Protein AF-A0A962SZ19-F1 (afdb_monomer)

Nearest PDB structures (foldseek):
  8rql-assembly1_R  TM=1.677E-01  e=4.590E+00  Homo sapiens

Foldseek 3Di:
DDDDDDDPDPPPVVLLVVLVVVVLVVLLVVLLVLVVVQVVLCVLLVALQADLSLQSLLQCCLQVNPVCLVSQLVSLVVNVCVVDVPDPLNVLSSQLSVQLSVLSRVLSVVLVPDPPDDDRAADDLQALVSLVSSLVSLLRSLLRSLVRNLVSCVVSVNDDPPDDSVVSSLRSSLNSSLSNLQNNLVCRVPVRVVSCCSNPVPPCVVVVVLPPLPADPPVVVVVLVVVLVVVVCCQLVVVVCVVPVDDDLLSLVVCQVSLLVQLLRVAQVRLNVVLVVSSVSLSVSSSVVSVNVCSSVNSVNSSCSSSSNSSSSNVSSNVSSVVSVVVVVVVVVVCVQQDADPVRHGDPPD

Solvent-accessible surface area (backbone atoms only — not comparable to full-atom values): 18944 Å² total; per-residue (Å²): 140,87,89,89,85,91,86,82,80,75,72,69,62,59,62,39,50,54,43,48,49,50,52,52,50,50,50,36,52,51,44,36,52,48,46,54,52,42,51,56,48,26,68,72,35,75,45,68,62,62,32,52,54,47,1,55,46,40,32,47,30,53,74,64,29,80,82,40,50,67,54,56,51,50,30,51,51,59,54,41,46,81,77,48,68,88,53,99,56,45,70,40,54,48,48,37,60,44,34,39,52,52,20,40,44,52,27,30,48,58,67,68,68,48,91,84,69,82,65,98,82,70,90,67,64,53,38,41,68,55,44,52,48,49,53,54,32,44,54,52,13,27,44,49,11,16,67,55,20,47,60,30,34,47,73,56,67,73,54,72,92,83,63,54,73,68,56,51,26,49,42,49,19,45,8,33,35,41,8,28,64,38,37,17,58,42,39,53,69,60,45,46,60,50,51,45,34,69,51,67,65,54,70,72,65,68,68,62,72,50,73,74,59,78,70,62,57,71,65,57,48,51,49,52,50,48,50,48,54,50,51,48,49,49,66,68,67,43,62,61,56,75,76,59,87,51,83,61,55,68,60,63,57,69,51,46,65,59,44,49,53,40,4,66,74,46,15,42,77,44,22,41,61,50,45,41,51,49,52,52,50,52,53,51,52,42,46,80,65,67,46,52,93,49,42,68,53,38,36,50,42,49,38,51,52,37,54,50,37,52,42,45,3,6,46,30,29,37,52,49,48,51,52,43,50,54,48,53,50,51,51,53,51,46,54,67,68,60,41,54,45,102,85,75,44,77,52,80,86,123

Radius of gyration: 24.57 Å; Cα contacts (8 Å, |Δi|>4): 353; chains: 1; bounding box: 63×88×76 Å

pLDDT: mean 74.52, std 13.64, range [37.06, 92.06]

Secondary structure (DSSP, 8-state):
-------SSSHHHHHHHHHHHHHHHHHHHHHHHHHHHHHHHHHHHSS----HHHHHHHHHHHHH-GGGTHHHHHHHHHHHHTT--S-TTHHHHHHHHHHHHHHHHHHHHHHHTSTT--STT---TT-HHHHHHHHHHHHHHHHHHHHHHHHHHHHHT-S-TTS-HHHHHHHHHHHHHHHHHHHHHHIIIIIHHHHHHHHH---GGGGGGS-----S-HHHHHHHHHHHHHHHHHHHHS-HHHHSSS--GGGGGGHHHHHHHHHHHHHHHHHHHHHHHHHHHHHHHHHHHT-GGGHHHHHHHHHHHHHHHHHHHHHHHHHHHHHHHHHHHHHHHHHHHTPBPTTS-B----

Mean predicted aligned error: 11.71 Å

Structure (mmCIF, N/CA/C/O backbone):
data_AF-A0A962SZ19-F1
#
_entry.id   AF-A0A962SZ19-F1
#
loop_
_atom_site.group_PDB
_atom_site.id
_atom_site.type_symbol
_atom_site.label_atom_id
_atom_site.label_alt_id
_atom_site.label_comp_id
_atom_site.label_asym_id
_atom_site.label_entity_id
_atom_site.label_seq_id
_atom_site.pdbx_PDB_ins_code
_atom_site.Cartn_x
_atom_site.Cartn_y
_atom_site.Cartn_z
_atom_site.occupancy
_atom_site.B_iso_or_equiv
_atom_site.auth_seq_id
_atom_site.auth_comp_id
_atom_site.auth_asym_id
_atom_site.auth_atom_id
_atom_site.pdbx_PDB_model_num
ATOM 1 N N . MET A 1 1 ? -25.410 -58.585 10.074 1.00 45.94 1 MET A N 1
ATOM 2 C CA . MET A 1 1 ? -24.347 -57.979 10.900 1.00 45.94 1 MET A CA 1
ATOM 3 C C . MET A 1 1 ? -23.230 -57.597 9.944 1.00 45.94 1 MET A C 1
ATOM 5 O O . MET A 1 1 ? -22.574 -58.485 9.422 1.00 45.94 1 MET A O 1
ATOM 9 N N . GLY A 1 2 ? -23.131 -56.310 9.609 1.00 48.25 2 GLY A N 1
ATOM 10 C CA . GLY A 1 2 ? -22.188 -55.783 8.619 1.00 48.25 2 GLY A CA 1
ATOM 11 C C . GLY A 1 2 ? -22.875 -54.959 7.528 1.00 48.25 2 GLY A C 1
ATOM 12 O O . GLY A 1 2 ? -23.816 -55.447 6.911 1.00 48.25 2 GLY A O 1
ATOM 13 N N . ALA A 1 3 ? -22.330 -53.759 7.305 1.00 44.91 3 ALA A N 1
ATOM 14 C CA . ALA A 1 3 ? -22.612 -52.790 6.239 1.00 44.91 3 ALA A CA 1
ATOM 15 C C . ALA A 1 3 ? -23.682 -51.712 6.503 1.00 44.91 3 ALA A C 1
ATOM 17 O O . ALA A 1 3 ? -24.680 -51.678 5.805 1.00 44.91 3 ALA A O 1
ATOM 18 N N . GLU A 1 4 ? -23.408 -50.767 7.413 1.00 46.72 4 GLU A N 1
ATOM 19 C CA . GLU A 1 4 ? -23.896 -49.374 7.315 1.00 46.72 4 GLU A CA 1
ATOM 20 C C . GLU A 1 4 ? -22.942 -48.418 8.055 1.00 46.72 4 GLU A C 1
ATOM 22 O O . GLU A 1 4 ? -23.244 -47.906 9.124 1.00 46.72 4 GLU A O 1
ATOM 27 N N . GLU A 1 5 ? -21.751 -48.174 7.508 1.00 50.47 5 GLU A N 1
ATOM 28 C CA . GLU A 1 5 ? -20.934 -47.035 7.942 1.00 50.47 5 GLU A CA 1
ATOM 29 C C . GLU A 1 5 ? -19.997 -46.656 6.792 1.00 50.47 5 GLU A C 1
ATOM 31 O O . GLU A 1 5 ? -19.047 -47.384 6.528 1.00 50.47 5 GLU A O 1
ATOM 36 N N . ASN A 1 6 ? -20.351 -45.615 6.023 1.00 49.44 6 ASN A N 1
ATOM 37 C CA . ASN A 1 6 ? -19.473 -44.769 5.181 1.00 49.44 6 ASN A CA 1
ATOM 38 C C . ASN A 1 6 ? -20.257 -44.092 4.041 1.00 49.44 6 ASN A C 1
ATOM 40 O O . ASN A 1 6 ? -20.044 -44.372 2.864 1.00 49.44 6 ASN A O 1
ATOM 44 N N . ALA A 1 7 ? -21.162 -43.164 4.360 1.00 45.34 7 ALA A N 1
ATOM 45 C CA . ALA A 1 7 ? -21.743 -42.274 3.348 1.00 45.34 7 ALA A CA 1
ATOM 46 C C . ALA A 1 7 ? -22.265 -40.971 3.980 1.00 45.34 7 ALA A C 1
ATOM 48 O O . ALA A 1 7 ? -23.458 -40.693 3.939 1.00 45.34 7 ALA A O 1
ATOM 49 N N . GLY A 1 8 ? -21.393 -40.172 4.612 1.00 41.28 8 GLY A N 1
ATOM 50 C CA . GLY A 1 8 ? -21.845 -38.965 5.330 1.00 41.28 8 GLY A CA 1
ATOM 51 C C . GLY A 1 8 ? -20.989 -37.698 5.226 1.00 41.28 8 GLY A C 1
ATOM 52 O O . GLY A 1 8 ? -21.533 -36.603 5.335 1.00 41.28 8 GLY A O 1
ATOM 53 N N . GLU A 1 9 ? -19.677 -37.776 4.982 1.00 44.91 9 GLU A N 1
ATOM 54 C CA . GLU A 1 9 ? -18.800 -36.606 5.211 1.00 44.91 9 GLU A CA 1
ATOM 55 C C . GLU A 1 9 ? -18.457 -35.742 3.974 1.00 44.91 9 GLU A C 1
ATOM 57 O O . GLU A 1 9 ? -17.801 -34.703 4.092 1.00 44.91 9 GLU A O 1
ATOM 62 N N . ALA A 1 10 ? -18.922 -36.081 2.768 1.00 50.78 10 ALA A N 1
ATOM 63 C CA . ALA A 1 10 ? -18.355 -35.506 1.538 1.00 50.78 10 ALA A CA 1
ATOM 64 C C . ALA A 1 10 ? -18.852 -34.122 1.013 1.00 50.78 10 ALA A C 1
ATOM 66 O O . ALA A 1 10 ? -18.161 -33.570 0.151 1.00 50.78 10 ALA A O 1
ATOM 67 N N . PRO A 1 11 ? -19.952 -33.460 1.446 1.00 50.25 11 PRO A N 1
ATOM 68 C CA . PRO A 1 11 ? -20.385 -32.226 0.762 1.00 50.25 11 PRO A CA 1
ATOM 69 C C . PRO A 1 11 ? -19.826 -30.908 1.336 1.00 50.25 11 PRO A C 1
ATOM 71 O O . PRO A 1 11 ? -19.885 -29.873 0.663 1.00 50.25 11 PRO A O 1
ATOM 74 N N . ARG A 1 12 ? -19.263 -30.888 2.555 1.00 53.56 12 ARG A N 1
ATOM 75 C CA . ARG A 1 12 ? -18.859 -29.622 3.210 1.00 53.56 12 ARG A CA 1
ATOM 76 C C . ARG A 1 12 ? -17.515 -29.075 2.709 1.00 53.56 12 ARG A C 1
ATOM 78 O O . ARG A 1 12 ? -17.381 -27.862 2.560 1.00 53.56 12 ARG A O 1
ATOM 85 N N . ASN A 1 13 ? -16.561 -29.950 2.382 1.00 58.81 13 ASN A N 1
ATOM 86 C CA . ASN A 1 13 ? -15.205 -29.564 1.965 1.00 58.81 13 ASN A CA 1
ATOM 87 C C . ASN A 1 13 ? -15.145 -29.035 0.511 1.00 58.81 13 ASN A C 1
ATOM 89 O O . ASN A 1 13 ? -14.437 -28.073 0.202 1.00 58.81 13 ASN A O 1
ATOM 93 N N . ARG A 1 14 ? -15.967 -29.592 -0.391 1.00 61.53 14 ARG A N 1
ATOM 94 C CA . ARG A 1 14 ? -15.977 -29.213 -1.819 1.00 61.53 14 ARG A CA 1
ATOM 95 C C . ARG A 1 14 ? -16.419 -27.761 -2.042 1.00 61.53 14 ARG A C 1
ATOM 97 O O . ARG A 1 14 ? -15.871 -27.074 -2.898 1.00 61.53 14 ARG A O 1
ATOM 104 N N . ARG A 1 15 ? -17.366 -27.262 -1.236 1.00 65.31 15 ARG A N 1
ATOM 105 C CA . ARG A 1 15 ? -17.907 -25.892 -1.348 1.00 65.31 15 ARG A CA 1
ATOM 106 C C . ARG A 1 15 ? -16.972 -24.818 -0.781 1.00 65.31 15 ARG A C 1
ATOM 108 O O . ARG A 1 15 ? -17.048 -23.672 -1.215 1.00 65.31 15 ARG A O 1
ATOM 115 N N . SER A 1 16 ? -16.101 -25.155 0.173 1.00 71.88 16 SER A N 1
ATOM 116 C CA . SER A 1 16 ? -15.036 -24.249 0.627 1.00 71.88 16 SER A CA 1
ATOM 117 C C . SER A 1 16 ? -13.886 -24.188 -0.371 1.00 71.88 16 SER A C 1
ATOM 119 O O . SER A 1 16 ? -13.354 -23.106 -0.604 1.00 71.88 16 SER A O 1
ATOM 121 N N . TRP A 1 17 ? -13.540 -25.309 -1.010 1.00 78.25 17 TRP A N 1
ATOM 122 C CA . TRP A 1 17 ? -12.473 -25.338 -2.011 1.00 78.25 17 TRP A CA 1
ATOM 123 C C . TRP A 1 17 ? -12.818 -24.515 -3.259 1.00 78.25 17 TRP A C 1
ATOM 125 O O . TRP A 1 17 ? -11.998 -23.710 -3.690 1.00 78.25 17 TRP A O 1
ATOM 135 N N . THR A 1 18 ? -14.051 -24.608 -3.774 1.00 83.25 18 THR A N 1
ATOM 136 C CA . THR A 1 18 ? -14.486 -23.790 -4.924 1.00 83.25 18 THR A CA 1
ATOM 137 C C . THR A 1 18 ? -14.467 -22.292 -4.626 1.00 83.25 18 THR A C 1
ATOM 139 O O . THR A 1 18 ? -14.081 -21.501 -5.480 1.00 83.25 18 THR A O 1
ATOM 142 N N . ARG A 1 19 ? -14.824 -21.881 -3.403 1.00 82.00 19 ARG A N 1
ATOM 143 C CA . ARG A 1 19 ? -14.761 -20.473 -2.974 1.00 82.00 19 ARG A CA 1
ATOM 144 C C . ARG A 1 19 ? -13.328 -19.969 -2.856 1.00 82.00 19 ARG A C 1
ATOM 146 O O . ARG A 1 19 ? -13.048 -18.854 -3.281 1.00 82.00 19 ARG A O 1
ATOM 153 N N . THR A 1 20 ? -12.433 -20.786 -2.308 1.00 81.81 20 THR A N 1
ATOM 154 C CA . THR A 1 20 ? -11.002 -20.465 -2.238 1.00 81.81 20 THR A CA 1
ATOM 155 C C . THR A 1 20 ? -10.393 -20.377 -3.635 1.00 81.81 20 THR A C 1
ATOM 157 O O . THR A 1 20 ? -9.658 -19.435 -3.910 1.00 81.81 20 THR A O 1
ATOM 160 N N . ALA A 1 21 ? -10.745 -21.297 -4.539 1.00 84.25 21 ALA A N 1
ATOM 161 C CA . ALA A 1 21 ? -10.319 -21.253 -5.934 1.00 84.25 21 ALA A CA 1
ATOM 162 C C . ALA A 1 21 ? -10.846 -19.996 -6.647 1.00 84.25 21 ALA A C 1
ATOM 164 O O . ALA A 1 21 ? -10.082 -19.310 -7.313 1.00 84.25 21 ALA A O 1
ATOM 165 N N . MET A 1 22 ? -12.115 -19.631 -6.444 1.00 86.75 22 MET A N 1
ATOM 166 C CA . MET A 1 22 ? -12.691 -18.403 -7.001 1.00 86.75 22 MET A CA 1
ATOM 167 C C . MET A 1 22 ? -11.979 -17.145 -6.483 1.00 86.75 22 MET A C 1
ATOM 169 O O . MET A 1 22 ? -11.702 -16.240 -7.263 1.00 86.75 22 MET A O 1
ATOM 173 N N . LEU A 1 23 ? -11.637 -17.097 -5.190 1.00 84.69 23 LEU A N 1
ATOM 174 C CA . LEU A 1 23 ? -10.868 -15.994 -4.607 1.00 84.69 23 LEU A CA 1
ATOM 175 C C . LEU A 1 23 ? -9.444 -15.929 -5.184 1.00 84.69 23 LEU A C 1
ATOM 177 O O . LEU A 1 23 ? -8.954 -14.844 -5.478 1.00 84.69 23 LEU A O 1
ATOM 181 N N . ALA A 1 24 ? -8.798 -17.083 -5.369 1.00 85.31 24 ALA A N 1
ATOM 182 C CA . ALA A 1 24 ? -7.476 -17.181 -5.980 1.00 85.31 24 ALA A CA 1
ATOM 183 C C . ALA A 1 24 ? -7.487 -16.689 -7.434 1.00 85.31 24 ALA A C 1
ATOM 185 O O . ALA A 1 24 ? -6.640 -15.888 -7.817 1.00 85.31 24 ALA A O 1
ATOM 186 N N . VAL A 1 25 ? -8.481 -17.109 -8.221 1.00 87.25 25 VAL A N 1
ATOM 187 C CA . VAL A 1 25 ? -8.670 -16.644 -9.602 1.00 87.25 25 VAL A CA 1
ATOM 188 C C . VAL A 1 25 ? -8.945 -15.143 -9.627 1.00 87.25 25 VAL A C 1
ATOM 190 O O . VAL A 1 25 ? -8.296 -14.427 -10.381 1.00 87.25 25 VAL A O 1
ATOM 193 N N . ALA A 1 26 ? -9.840 -14.640 -8.772 1.00 87.50 26 ALA A N 1
ATOM 194 C CA . ALA A 1 26 ? -10.121 -13.209 -8.680 1.00 87.50 26 ALA A CA 1
ATOM 195 C C . ALA A 1 26 ? -8.865 -12.400 -8.320 1.00 87.50 26 ALA A C 1
ATOM 197 O O . ALA A 1 26 ? -8.620 -11.363 -8.928 1.00 87.50 26 ALA A O 1
ATOM 198 N N . TYR A 1 27 ? -8.043 -12.890 -7.386 1.00 88.62 27 TYR A N 1
ATOM 199 C CA . TYR A 1 27 ? -6.761 -12.273 -7.045 1.00 88.62 27 TYR A CA 1
ATOM 200 C C . TYR A 1 27 ? -5.832 -12.192 -8.259 1.00 88.62 27 TYR A C 1
ATOM 202 O O . TYR A 1 27 ? -5.328 -11.113 -8.551 1.00 88.62 27 TYR A O 1
ATOM 210 N N . VAL A 1 28 ? -5.637 -13.300 -8.984 1.00 87.50 28 VAL A N 1
ATOM 211 C CA . VAL A 1 28 ? -4.763 -13.335 -10.169 1.00 87.50 28 VAL A CA 1
ATOM 212 C C . VAL A 1 28 ? -5.280 -12.390 -11.254 1.00 87.50 28 VAL A C 1
ATOM 214 O O . VAL A 1 28 ? -4.503 -11.607 -11.789 1.00 87.50 28 VAL A O 1
ATOM 217 N N . VAL A 1 29 ? -6.586 -12.399 -11.535 1.00 87.88 29 VAL A N 1
ATOM 218 C CA . VAL A 1 29 ? -7.202 -11.512 -12.536 1.00 87.88 29 VAL A CA 1
ATOM 219 C C . VAL A 1 29 ? -7.019 -10.042 -12.160 1.00 87.88 29 VAL A C 1
ATOM 221 O O . VAL A 1 29 ? -6.599 -9.251 -13.001 1.00 87.88 29 VAL A O 1
ATOM 224 N N . ILE A 1 30 ? -7.283 -9.671 -10.902 1.00 88.94 30 ILE A N 1
ATOM 225 C CA . ILE A 1 30 ? -7.096 -8.295 -10.419 1.00 88.94 30 ILE A CA 1
ATOM 226 C C . ILE A 1 30 ? -5.622 -7.895 -10.492 1.00 88.94 30 ILE A C 1
ATOM 228 O O . ILE A 1 30 ? -5.316 -6.792 -10.931 1.00 88.94 30 ILE A O 1
ATOM 232 N N . TRP A 1 31 ? -4.712 -8.782 -10.086 1.00 90.50 31 TRP A N 1
ATOM 233 C CA . TRP A 1 31 ? -3.275 -8.518 -10.109 1.00 90.50 31 TRP A CA 1
ATOM 234 C C . TRP A 1 31 ? -2.770 -8.282 -11.538 1.00 90.50 31 TRP A C 1
ATOM 236 O O . TRP A 1 31 ? -2.077 -7.301 -11.786 1.00 90.50 31 TRP A O 1
ATOM 246 N N . VAL A 1 32 ? -3.170 -9.131 -12.491 1.00 86.62 32 VAL A N 1
ATOM 247 C CA . VAL A 1 32 ? -2.790 -9.006 -13.908 1.00 86.62 32 VAL A CA 1
ATOM 248 C C . VAL A 1 32 ? -3.409 -7.756 -14.541 1.00 86.62 32 VAL A C 1
ATOM 250 O O . VAL A 1 32 ? -2.720 -7.022 -15.246 1.00 86.62 32 VAL A O 1
ATOM 253 N N . ALA A 1 33 ? -4.680 -7.459 -14.255 1.00 86.56 33 ALA A N 1
ATOM 254 C CA . ALA A 1 33 ? -5.327 -6.239 -14.739 1.00 86.56 33 ALA A CA 1
ATOM 255 C C . ALA A 1 33 ? -4.625 -4.976 -14.217 1.00 86.56 33 ALA A C 1
ATOM 257 O O . ALA A 1 33 ? -4.395 -4.032 -14.972 1.00 86.56 33 ALA A O 1
ATOM 258 N N . LEU A 1 34 ? -4.245 -4.979 -12.937 1.00 86.38 34 LEU A N 1
ATOM 259 C CA . LEU A 1 34 ? -3.514 -3.887 -12.307 1.00 86.38 34 LEU A CA 1
ATOM 260 C C . LEU A 1 34 ? -2.110 -3.734 -12.900 1.00 86.38 34 LEU A C 1
ATOM 262 O O . LEU A 1 34 ? -1.684 -2.611 -13.148 1.00 86.38 34 LEU A O 1
ATOM 266 N N . TRP A 1 35 ? -1.427 -4.845 -13.186 1.00 86.44 35 TRP A N 1
ATOM 267 C CA . TRP A 1 35 ? -0.135 -4.830 -13.867 1.00 86.44 35 TRP A CA 1
ATOM 268 C C . TRP A 1 35 ? -0.238 -4.171 -15.241 1.00 86.44 35 TRP A C 1
ATOM 270 O O . TRP A 1 35 ? 0.512 -3.245 -15.522 1.00 86.44 35 TRP A O 1
ATOM 280 N N . HIS A 1 36 ? -1.201 -4.581 -16.072 1.00 83.94 36 HIS A N 1
ATOM 281 C CA . HIS A 1 36 ? -1.399 -3.969 -17.388 1.00 83.94 36 HIS A CA 1
ATOM 282 C C . HIS A 1 36 ? -1.800 -2.496 -17.304 1.00 83.94 36 HIS A C 1
ATOM 284 O O . HIS A 1 36 ? -1.350 -1.701 -18.124 1.00 83.94 36 HIS A O 1
ATOM 290 N N . ALA A 1 37 ? -2.621 -2.113 -16.323 1.00 83.62 37 ALA A N 1
ATOM 291 C CA . ALA A 1 37 ? -2.953 -0.710 -16.106 1.00 83.62 37 ALA A CA 1
ATOM 292 C C . ALA A 1 37 ? -1.691 0.104 -15.784 1.00 83.62 37 ALA A C 1
ATOM 294 O O . ALA A 1 37 ? -1.452 1.126 -16.414 1.00 83.62 37 ALA A O 1
ATOM 295 N N . VAL A 1 38 ? -0.853 -0.375 -14.864 1.00 83.44 38 VAL A N 1
ATOM 296 C CA . VAL A 1 38 ? 0.393 0.298 -14.465 1.00 83.44 38 VAL A CA 1
ATOM 297 C C . VAL A 1 38 ? 1.415 0.321 -15.594 1.00 83.44 38 VAL A C 1
ATOM 299 O O . VAL A 1 38 ? 2.049 1.342 -15.805 1.00 83.44 38 VAL A O 1
ATOM 302 N N . ASP A 1 39 ? 1.551 -0.760 -16.354 1.00 81.25 39 ASP A N 1
ATOM 303 C CA . ASP A 1 39 ? 2.447 -0.824 -17.510 1.00 81.25 39 ASP A CA 1
ATOM 304 C C . ASP A 1 39 ? 2.053 0.203 -18.584 1.00 81.25 39 ASP A C 1
ATOM 306 O O . ASP A 1 39 ? 2.885 0.985 -19.038 1.00 81.25 39 ASP A O 1
ATOM 310 N N . ARG A 1 40 ? 0.756 0.306 -18.903 1.00 80.75 40 ARG A N 1
ATOM 311 C CA . ARG A 1 40 ? 0.231 1.361 -19.787 1.00 80.75 40 ARG A CA 1
ATOM 312 C C . ARG A 1 40 ? 0.515 2.760 -19.246 1.00 80.75 40 ARG A C 1
ATOM 314 O O . ARG A 1 40 ? 0.918 3.637 -20.003 1.00 80.75 40 ARG A O 1
ATOM 321 N N . LEU A 1 41 ? 0.309 2.963 -17.947 1.00 77.44 41 LEU A N 1
ATOM 322 C CA . LEU A 1 41 ? 0.572 4.233 -17.273 1.00 77.44 41 LEU A CA 1
ATOM 323 C C . LEU A 1 41 ? 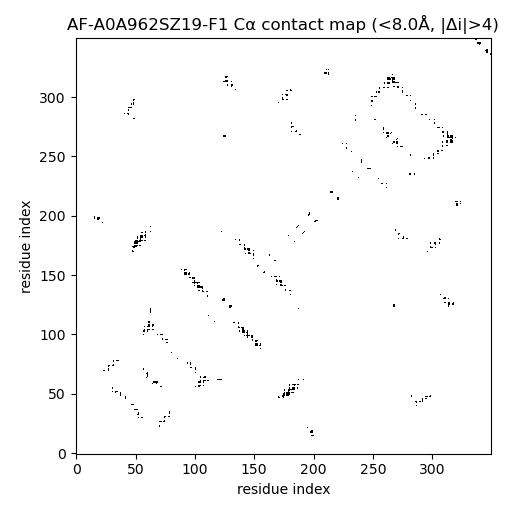2.066 4.591 -17.307 1.00 77.44 41 LEU A C 1
ATOM 325 O O . LEU A 1 41 ? 2.408 5.728 -17.610 1.00 77.44 41 LEU A O 1
ATOM 329 N N . ASN A 1 42 ? 2.952 3.624 -17.079 1.00 76.88 42 ASN A N 1
ATOM 330 C CA . ASN A 1 42 ? 4.401 3.805 -17.119 1.00 76.88 42 ASN A CA 1
ATOM 331 C C . ASN A 1 42 ? 4.905 4.077 -18.542 1.00 76.88 42 ASN A C 1
ATOM 333 O O . ASN A 1 42 ? 5.804 4.893 -18.715 1.00 76.88 42 ASN A O 1
ATOM 337 N N . GLN A 1 43 ? 4.316 3.448 -19.563 1.00 75.31 43 GLN A N 1
ATOM 338 C CA . GLN A 1 43 ? 4.635 3.733 -20.969 1.00 75.31 43 GLN A CA 1
ATOM 339 C C . GLN A 1 43 ? 4.265 5.169 -21.364 1.00 75.31 43 GLN A C 1
ATOM 341 O O . GLN A 1 43 ? 4.993 5.795 -22.128 1.00 75.31 43 GLN A O 1
ATOM 346 N N . LEU A 1 44 ? 3.159 5.700 -20.830 1.00 70.88 44 LEU A N 1
ATOM 347 C CA . LEU A 1 44 ? 2.733 7.084 -21.062 1.00 70.88 44 LEU A CA 1
ATOM 348 C C . LEU A 1 44 ? 3.565 8.087 -20.251 1.00 70.88 44 LEU A C 1
ATOM 350 O O . LEU A 1 44 ? 3.970 9.123 -20.770 1.00 70.88 44 LEU A O 1
ATOM 354 N N . ALA A 1 45 ? 3.832 7.774 -18.983 1.00 65.12 45 ALA A N 1
ATOM 355 C CA . ALA A 1 45 ? 4.566 8.646 -18.074 1.00 65.12 45 ALA A CA 1
ATOM 356 C C . ALA A 1 45 ? 6.090 8.585 -18.266 1.00 65.12 45 ALA A C 1
ATOM 358 O O . ALA A 1 45 ? 6.787 9.451 -17.752 1.00 65.12 45 ALA A O 1
ATOM 359 N N . GLY A 1 46 ? 6.629 7.568 -18.943 1.00 63.75 46 GLY A N 1
ATOM 360 C CA . GLY A 1 46 ? 8.071 7.353 -19.130 1.00 63.75 46 GLY A CA 1
ATOM 361 C C . GLY A 1 46 ? 8.844 6.950 -17.866 1.00 63.75 46 GLY A C 1
ATOM 362 O O . GLY A 1 46 ? 10.039 6.677 -17.951 1.00 63.75 46 GLY A O 1
ATOM 363 N N . VAL A 1 47 ? 8.194 6.889 -16.695 1.00 68.56 47 VAL A N 1
ATOM 364 C CA . VAL A 1 47 ? 8.818 6.554 -15.404 1.00 68.56 47 VAL A CA 1
ATOM 365 C C . VAL A 1 47 ? 7.908 5.644 -14.578 1.00 68.56 47 VAL A C 1
ATOM 367 O O . VAL A 1 47 ? 6.687 5.789 -14.588 1.00 68.56 47 VAL A O 1
ATOM 370 N N . ASN A 1 48 ? 8.502 4.724 -13.813 1.00 75.06 48 ASN A N 1
ATOM 371 C CA . ASN A 1 48 ? 7.787 3.831 -12.901 1.00 75.06 48 ASN A CA 1
ATOM 372 C C . ASN A 1 48 ? 7.472 4.519 -11.559 1.00 75.06 48 ASN A C 1
ATOM 374 O O . ASN A 1 48 ? 8.173 4.311 -10.568 1.00 75.06 48 ASN A O 1
ATOM 378 N N . LEU A 1 49 ? 6.436 5.365 -11.517 1.00 75.88 49 LEU A N 1
ATOM 379 C CA . LEU A 1 49 ? 6.101 6.152 -10.318 1.00 75.88 49 LEU A CA 1
ATOM 380 C C . LEU A 1 49 ? 5.489 5.316 -9.185 1.00 75.88 49 LEU A C 1
ATOM 382 O O . LEU A 1 49 ? 5.793 5.553 -8.014 1.00 75.88 49 LEU A O 1
ATOM 386 N N . TRP A 1 50 ? 4.633 4.347 -9.510 1.00 80.69 50 TRP A N 1
ATOM 387 C CA . TRP A 1 50 ? 3.788 3.662 -8.532 1.00 80.69 50 TRP A CA 1
ATOM 388 C C . TRP A 1 50 ? 3.552 2.199 -8.916 1.00 80.69 50 TRP A C 1
ATOM 390 O O . TRP A 1 50 ? 3.041 1.916 -9.995 1.00 80.69 50 TRP A O 1
ATOM 400 N N . VAL A 1 51 ? 3.872 1.262 -8.008 1.00 85.38 51 VAL A N 1
ATOM 401 C CA . VAL A 1 51 ? 3.723 -0.191 -8.240 1.00 85.38 51 VAL A CA 1
ATOM 402 C C . VAL A 1 51 ? 2.649 -0.789 -7.315 1.00 85.38 51 VAL A C 1
ATOM 404 O O . VAL A 1 51 ? 2.961 -1.474 -6.336 1.00 85.38 51 VAL A O 1
ATOM 407 N N . PRO A 1 52 ? 1.351 -0.567 -7.581 1.00 83.44 52 PRO A N 1
ATOM 408 C CA . PRO A 1 52 ? 0.264 -1.029 -6.714 1.00 83.44 52 PRO A CA 1
ATOM 409 C C . PRO A 1 52 ? 0.165 -2.564 -6.620 1.00 83.44 52 PRO A C 1
ATOM 411 O O . PRO A 1 52 ? -0.280 -3.093 -5.597 1.00 83.44 52 PRO A O 1
ATOM 414 N N . CYS A 1 53 ? 0.661 -3.297 -7.624 1.00 86.06 53 CYS A N 1
ATOM 415 C CA . CYS A 1 53 ? 0.772 -4.760 -7.596 1.00 86.06 53 CYS A CA 1
ATOM 416 C C . CYS A 1 53 ? 1.602 -5.265 -6.406 1.00 86.06 53 CYS A C 1
ATOM 418 O O . CYS A 1 53 ? 1.259 -6.287 -5.804 1.00 86.06 53 CYS A O 1
ATOM 420 N N . ALA A 1 54 ? 2.648 -4.525 -6.012 1.00 86.50 54 ALA A N 1
ATOM 421 C CA . ALA A 1 54 ? 3.481 -4.867 -4.862 1.00 86.50 54 ALA A CA 1
ATOM 422 C C . ALA A 1 54 ? 2.661 -4.881 -3.563 1.00 86.50 54 ALA A C 1
ATOM 424 O O . ALA A 1 54 ? 2.822 -5.778 -2.734 1.00 86.50 54 ALA A O 1
ATOM 425 N N . GLY A 1 55 ? 1.717 -3.949 -3.405 1.00 86.31 55 GLY A N 1
ATOM 426 C CA . GLY A 1 55 ? 0.864 -3.895 -2.220 1.00 86.31 55 GLY A CA 1
ATOM 427 C C . GLY A 1 55 ? -0.178 -4.997 -2.137 1.00 86.31 55 GLY A C 1
ATOM 428 O O . GLY A 1 55 ? -0.424 -5.505 -1.041 1.00 86.31 55 GLY A O 1
ATOM 429 N N . LEU A 1 56 ? -0.726 -5.442 -3.270 1.00 87.44 56 LEU A N 1
ATOM 430 C CA . LEU A 1 56 ? -1.625 -6.600 -3.296 1.00 87.44 56 LEU A CA 1
ATOM 431 C C . LEU A 1 56 ? -0.875 -7.890 -2.913 1.00 87.44 56 LEU A C 1
ATOM 433 O O . LEU A 1 56 ? -1.367 -8.700 -2.124 1.00 87.44 56 LEU A O 1
ATOM 437 N N . THR A 1 57 ? 0.341 -8.059 -3.438 1.00 88.75 57 THR A N 1
ATOM 438 C CA . THR A 1 57 ? 1.252 -9.157 -3.086 1.00 88.75 57 THR A CA 1
ATOM 439 C C . THR A 1 57 ? 1.634 -9.128 -1.609 1.00 88.75 57 THR A C 1
ATOM 441 O O . THR A 1 57 ? 1.555 -10.146 -0.921 1.00 88.75 57 THR A O 1
ATOM 444 N N . PHE A 1 58 ? 1.993 -7.963 -1.076 1.00 87.50 58 PHE A N 1
ATOM 445 C CA . PHE A 1 58 ? 2.329 -7.837 0.337 1.00 87.50 58 PHE A CA 1
ATOM 446 C C . PHE A 1 58 ? 1.131 -8.151 1.242 1.00 87.50 58 PHE A C 1
ATOM 448 O O . PHE A 1 58 ? 1.277 -8.859 2.239 1.00 87.50 58 PHE A O 1
ATOM 455 N N . ALA A 1 59 ? -0.068 -7.678 0.886 1.00 87.25 59 ALA A N 1
ATOM 456 C CA . ALA A 1 59 ? -1.283 -7.933 1.655 1.00 87.25 59 ALA A CA 1
ATOM 457 C C . ALA A 1 59 ? -1.597 -9.431 1.768 1.00 87.25 59 ALA A C 1
ATOM 459 O O . ALA A 1 59 ? -1.865 -9.913 2.873 1.00 87.25 59 ALA A O 1
ATOM 460 N N . ILE A 1 60 ? -1.521 -10.181 0.658 1.00 86.00 60 ILE A N 1
ATOM 461 C CA . ILE A 1 60 ? -1.816 -11.621 0.678 1.00 86.00 60 ILE A CA 1
ATOM 462 C C . ILE A 1 60 ? -0.759 -12.402 1.470 1.00 86.00 60 ILE A C 1
ATOM 464 O O . ILE A 1 60 ? -1.114 -13.277 2.265 1.00 86.00 60 ILE A O 1
ATOM 468 N N . LEU A 1 61 ? 0.520 -12.028 1.343 1.00 85.50 61 LEU A N 1
ATOM 469 C CA . LEU A 1 61 ? 1.618 -12.618 2.113 1.00 85.50 61 LEU A CA 1
ATOM 470 C C . LEU A 1 61 ? 1.480 -12.327 3.611 1.00 85.50 61 LEU A C 1
ATOM 472 O O . LEU A 1 61 ? 1.716 -13.213 4.434 1.00 85.50 61 LEU A O 1
ATOM 476 N N . LEU A 1 62 ? 1.052 -11.123 3.990 1.00 83.69 62 LEU A N 1
ATOM 477 C CA . LEU A 1 62 ? 0.827 -10.778 5.391 1.00 83.69 62 LEU A CA 1
ATOM 478 C C . LEU A 1 62 ? -0.391 -11.518 5.971 1.00 83.69 62 LEU A C 1
ATOM 480 O O . LEU A 1 62 ? -0.341 -12.005 7.106 1.00 83.69 62 LEU A O 1
ATOM 484 N N . GLU A 1 63 ? -1.474 -11.652 5.204 1.00 80.12 63 GLU A N 1
ATOM 485 C CA . GLU A 1 63 ? -2.701 -12.307 5.665 1.00 80.12 63 GLU A CA 1
ATOM 486 C C . GLU A 1 63 ? -2.561 -13.835 5.739 1.00 80.12 63 GLU A C 1
ATOM 488 O O . GLU A 1 63 ? -2.847 -14.428 6.784 1.00 80.12 63 GLU A O 1
ATOM 493 N N . TYR A 1 64 ? -2.070 -14.480 4.679 1.00 76.38 64 TYR A N 1
ATOM 494 C CA . TYR A 1 64 ? -2.028 -15.943 4.546 1.00 76.38 64 TYR A CA 1
ATOM 495 C C . TYR A 1 64 ? -0.636 -16.544 4.797 1.00 76.38 64 TYR A C 1
ATOM 497 O O . TYR A 1 64 ? -0.525 -17.738 5.093 1.00 76.38 64 TYR A O 1
ATOM 505 N N . GLY A 1 65 ? 0.424 -15.733 4.790 1.00 80.62 65 GLY A N 1
ATOM 506 C CA . GLY A 1 65 ? 1.802 -16.176 5.012 1.00 80.62 65 GLY A CA 1
ATOM 507 C C . GLY A 1 65 ? 2.461 -16.774 3.774 1.00 80.62 65 GLY A C 1
ATOM 508 O O . GLY A 1 65 ? 1.943 -16.685 2.660 1.00 80.62 65 GLY A O 1
ATOM 509 N N . TRP A 1 66 ? 3.579 -17.468 4.001 1.00 81.94 66 TRP A N 1
ATOM 510 C CA . TRP A 1 66 ? 4.390 -18.115 2.961 1.00 81.94 66 TRP A CA 1
ATOM 511 C C . TRP A 1 66 ? 3.614 -19.093 2.069 1.00 81.94 66 TRP A C 1
ATOM 513 O O . TRP A 1 66 ? 3.951 -19.261 0.905 1.00 81.94 66 TRP A O 1
ATOM 523 N N . ARG A 1 67 ? 2.522 -19.686 2.570 1.00 82.00 67 ARG A N 1
ATOM 524 C CA . ARG A 1 67 ? 1.659 -20.595 1.794 1.00 82.00 67 ARG A CA 1
ATOM 525 C C . ARG A 1 67 ? 0.961 -19.922 0.611 1.00 82.00 67 ARG A C 1
ATOM 527 O O 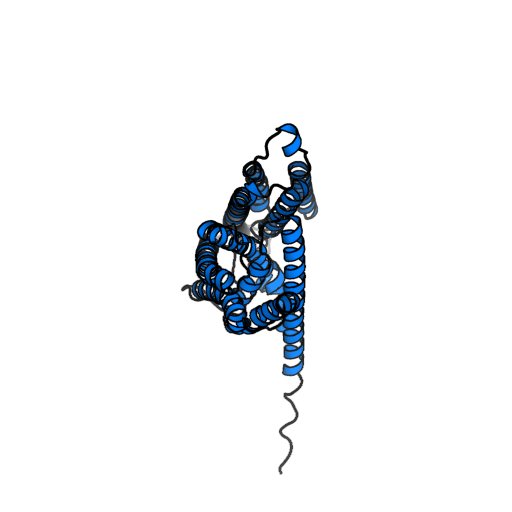. ARG A 1 67 ? 0.503 -20.620 -0.283 1.00 82.00 67 ARG A O 1
ATOM 534 N N . SER A 1 68 ? 0.856 -18.593 0.615 1.00 81.19 68 SER A N 1
ATOM 535 C CA . SER A 1 68 ? 0.258 -17.835 -0.488 1.00 81.19 68 SER A CA 1
ATOM 536 C C . SER A 1 68 ? 1.243 -17.476 -1.595 1.00 81.19 68 SER A C 1
ATOM 538 O O . SER A 1 68 ? 0.794 -17.078 -2.658 1.00 81.19 68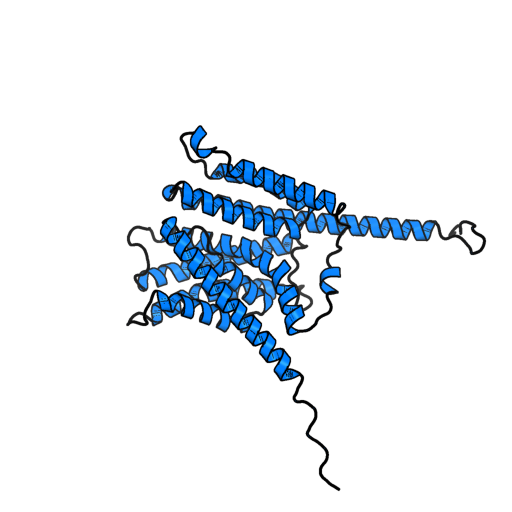 SER A O 1
ATOM 540 N N . LEU A 1 69 ? 2.549 -17.690 -1.396 1.00 83.88 69 LEU A N 1
ATOM 541 C CA . LEU A 1 69 ? 3.608 -17.389 -2.362 1.00 83.88 69 LEU A CA 1
ATOM 542 C C . LEU A 1 69 ? 3.406 -17.946 -3.787 1.00 83.88 69 LEU A C 1
ATOM 544 O O . LEU A 1 69 ? 3.756 -17.226 -4.723 1.00 83.88 69 LEU A O 1
ATOM 548 N N . PRO A 1 70 ? 2.817 -19.142 -4.018 1.00 84.81 70 PRO A N 1
ATOM 549 C CA . PRO A 1 70 ? 2.560 -19.589 -5.385 1.00 84.81 70 PRO A CA 1
ATOM 550 C C . PRO A 1 70 ? 1.560 -18.700 -6.140 1.00 84.81 70 PRO A C 1
ATOM 552 O O . PRO A 1 70 ? 1.641 -18.637 -7.360 1.00 84.81 70 PRO A O 1
ATOM 555 N N . LEU A 1 71 ? 0.643 -17.988 -5.466 1.00 85.88 71 LEU A N 1
ATOM 556 C CA . LEU A 1 71 ? -0.332 -17.134 -6.159 1.00 85.88 71 LEU A CA 1
ATOM 557 C C . LEU A 1 71 ? 0.310 -15.890 -6.798 1.00 85.88 71 LEU A C 1
ATOM 559 O O . LEU A 1 71 ? 0.136 -15.717 -8.004 1.00 85.88 71 LEU A O 1
ATOM 563 N N . PRO A 1 72 ? 1.046 -15.030 -6.060 1.00 84.38 72 PRO A N 1
ATOM 564 C CA . PRO A 1 72 ? 1.763 -13.914 -6.662 1.00 84.38 72 PRO A CA 1
ATOM 565 C C . PRO A 1 72 ? 2.754 -14.368 -7.727 1.00 84.38 72 PRO A C 1
ATOM 567 O O . PRO A 1 72 ? 2.873 -13.699 -8.741 1.00 84.38 72 PRO A O 1
ATOM 570 N N . LEU A 1 73 ? 3.424 -15.510 -7.523 1.00 85.69 73 LEU A N 1
ATOM 571 C CA . LEU A 1 73 ? 4.357 -16.059 -8.505 1.00 85.69 73 LEU A CA 1
ATOM 572 C C . LEU A 1 73 ? 3.651 -16.450 -9.811 1.00 85.69 73 LEU A C 1
ATOM 574 O O . LEU A 1 73 ? 4.137 -16.147 -10.892 1.00 85.69 73 LEU A O 1
ATOM 578 N N . LEU A 1 74 ? 2.487 -17.100 -9.732 1.00 85.38 74 LEU A N 1
ATOM 579 C CA . LEU A 1 74 ? 1.689 -17.394 -10.924 1.00 85.38 74 LEU A CA 1
ATOM 580 C C . LEU A 1 74 ? 1.221 -16.109 -11.613 1.00 85.38 74 LEU A C 1
ATOM 582 O O . LEU A 1 74 ? 1.261 -16.029 -12.835 1.00 85.38 74 LEU A O 1
ATOM 586 N N . ALA A 1 75 ? 0.804 -15.101 -10.845 1.00 83.81 75 ALA A N 1
ATOM 587 C CA . ALA A 1 75 ? 0.354 -13.827 -11.395 1.00 83.81 75 ALA A CA 1
ATOM 588 C C . ALA A 1 75 ? 1.488 -13.066 -12.107 1.00 83.81 75 ALA A C 1
ATOM 590 O O . ALA A 1 75 ? 1.288 -12.592 -13.226 1.00 83.81 75 ALA A O 1
ATOM 591 N N . THR A 1 76 ? 2.686 -13.013 -11.512 1.00 82.69 76 THR A N 1
ATOM 592 C CA . THR A 1 76 ? 3.864 -12.381 -12.130 1.00 82.69 76 THR A CA 1
ATOM 593 C C . THR A 1 76 ? 4.300 -13.117 -13.389 1.00 82.69 76 THR A C 1
ATOM 595 O O . THR A 1 76 ? 4.601 -12.470 -14.388 1.00 82.69 76 THR A O 1
ATOM 598 N N . LEU A 1 77 ? 4.274 -14.452 -13.386 1.00 82.06 77 LEU A N 1
ATOM 599 C CA . LEU A 1 77 ? 4.590 -15.254 -14.570 1.00 82.06 77 LEU A CA 1
ATOM 600 C C . LEU A 1 77 ? 3.571 -15.051 -15.696 1.00 82.06 77 LEU A C 1
ATOM 602 O O . LEU A 1 77 ? 3.965 -14.907 -16.849 1.00 82.06 77 LEU A O 1
ATOM 606 N N . LEU A 1 78 ? 2.276 -14.998 -15.372 1.00 82.50 78 LEU A N 1
ATOM 607 C CA . LEU A 1 78 ? 1.212 -14.753 -16.351 1.00 82.50 78 LEU A CA 1
ATOM 608 C C . LEU A 1 78 ? 1.315 -13.361 -16.981 1.00 82.50 78 LEU A C 1
ATOM 610 O O . LEU A 1 78 ? 1.143 -13.231 -18.188 1.00 82.50 78 LEU A O 1
ATOM 614 N N . ALA A 1 79 ? 1.622 -12.332 -16.191 1.00 77.75 79 ALA A N 1
ATOM 615 C CA . ALA A 1 79 ? 1.833 -10.989 -16.728 1.00 77.75 79 ALA A CA 1
ATOM 616 C C . ALA A 1 79 ? 3.153 -10.870 -17.505 1.00 77.75 79 ALA A C 1
ATOM 618 O O . ALA A 1 79 ? 3.211 -10.210 -18.540 1.00 77.75 79 ALA A O 1
ATOM 619 N N . GLY A 1 80 ? 4.208 -11.539 -17.033 1.00 70.19 80 GLY A N 1
ATOM 620 C CA . GLY A 1 80 ? 5.500 -11.597 -17.712 1.00 70.19 80 GLY A CA 1
ATOM 621 C C . GLY A 1 80 ? 5.436 -12.331 -19.050 1.00 70.19 80 GLY A C 1
ATOM 622 O O . GLY A 1 80 ? 6.172 -11.969 -19.964 1.00 70.19 80 GLY A O 1
ATOM 623 N N . TRP A 1 81 ? 4.518 -13.295 -19.200 1.00 72.94 81 TRP A N 1
ATOM 624 C CA . TRP A 1 81 ? 4.313 -14.059 -20.435 1.00 72.94 81 TRP A CA 1
ATOM 625 C C . TRP A 1 81 ? 4.042 -13.164 -21.649 1.00 72.94 81 TRP A C 1
ATOM 627 O O . TRP A 1 81 ? 4.495 -13.467 -22.750 1.00 72.94 81 TRP A O 1
ATOM 637 N N . SER A 1 82 ? 3.308 -12.058 -21.472 1.00 65.81 82 SER A N 1
ATOM 638 C CA . SER A 1 82 ? 2.946 -11.184 -22.594 1.00 65.81 82 SER A CA 1
ATOM 639 C C . SER A 1 82 ? 4.127 -10.370 -23.132 1.00 65.81 82 SER A C 1
ATOM 641 O O . SER A 1 82 ? 4.084 -9.944 -24.281 1.00 65.81 82 SER A O 1
ATOM 643 N N . HIS A 1 83 ? 5.150 -10.132 -22.306 1.00 59.28 83 HIS A N 1
ATOM 644 C CA . HIS A 1 83 ? 6.316 -9.306 -22.640 1.00 59.28 83 HIS A CA 1
ATOM 645 C C . HIS A 1 83 ? 7.564 -10.140 -22.944 1.00 59.28 83 HIS A C 1
ATOM 647 O O . HIS A 1 83 ? 8.321 -9.819 -23.854 1.00 59.28 83 HIS A O 1
ATOM 653 N N . ASN A 1 84 ? 7.762 -11.229 -22.203 1.00 59.09 84 ASN A N 1
ATOM 654 C CA . ASN A 1 84 ? 8.878 -12.150 -22.340 1.00 59.09 84 ASN A CA 1
ATOM 655 C C . ASN A 1 84 ? 8.333 -13.496 -22.817 1.00 59.09 84 ASN A C 1
ATOM 657 O O . ASN A 1 84 ? 8.021 -14.372 -22.008 1.00 59.09 84 ASN A O 1
ATOM 661 N N . GLY A 1 85 ? 8.251 -13.695 -24.135 1.00 53.44 85 GLY A N 1
ATOM 662 C CA . GLY A 1 85 ? 8.239 -15.060 -24.662 1.00 53.44 85 GLY A CA 1
ATOM 663 C C . GLY A 1 85 ? 9.414 -15.820 -24.033 1.00 53.44 85 GLY A C 1
ATOM 664 O O . GLY A 1 85 ? 10.515 -15.274 -23.966 1.00 53.44 85 GLY A O 1
ATOM 665 N N . PHE A 1 86 ? 9.173 -17.018 -23.492 1.00 53.31 86 PHE A N 1
ATOM 666 C CA . PHE A 1 86 ? 10.176 -17.830 -22.789 1.00 53.31 86 PHE A CA 1
ATOM 667 C C . PHE A 1 86 ? 11.358 -18.172 -23.719 1.00 53.31 86 PHE A C 1
ATOM 669 O O . PHE A 1 86 ? 11.380 -19.221 -24.355 1.00 53.31 86 PHE A O 1
ATOM 676 N N . GLY A 1 87 ? 12.325 -17.261 -23.834 1.00 62.91 87 GLY A N 1
ATOM 677 C CA . GLY A 1 87 ? 13.575 -17.448 -24.567 1.00 62.91 87 GLY A CA 1
ATOM 678 C C . GLY A 1 87 ? 14.700 -17.977 -23.672 1.00 62.91 87 GLY A C 1
ATOM 679 O O . GLY A 1 87 ? 14.488 -18.359 -22.520 1.00 62.91 87 GLY A O 1
ATOM 680 N N . GLU A 1 88 ? 15.936 -17.932 -24.173 1.00 62.47 88 GLU A N 1
ATOM 681 C CA . GLU A 1 88 ? 17.148 -18.449 -23.504 1.00 62.47 88 GLU A CA 1
ATOM 682 C C . GLU A 1 88 ? 17.454 -17.808 -22.129 1.00 62.47 88 GLU A C 1
ATOM 684 O O . GLU A 1 88 ? 18.237 -18.347 -21.351 1.00 62.47 88 GLU A O 1
ATOM 689 N N . ARG A 1 89 ? 16.805 -16.687 -21.779 1.00 70.69 89 ARG A N 1
ATOM 690 C CA . ARG A 1 89 ? 17.013 -15.935 -20.522 1.00 70.69 89 ARG A CA 1
ATOM 691 C C . ARG A 1 89 ? 15.972 -16.209 -19.431 1.00 70.69 89 ARG A C 1
ATOM 693 O O . ARG A 1 89 ? 15.948 -15.508 -18.417 1.00 70.69 89 ARG A O 1
ATOM 700 N N . TRP A 1 90 ? 15.152 -17.249 -19.587 1.00 72.81 90 TRP A N 1
ATOM 701 C CA . TRP A 1 90 ? 14.119 -17.622 -18.614 1.00 72.81 90 TRP A CA 1
ATOM 702 C C . TRP A 1 90 ? 14.589 -17.767 -17.144 1.00 72.81 90 TRP A C 1
ATOM 704 O O . TRP A 1 90 ? 13.803 -17.394 -16.266 1.00 72.81 90 TRP A O 1
ATOM 714 N N . PRO A 1 91 ? 15.823 -18.228 -16.808 1.00 78.06 91 PRO A N 1
ATOM 715 C CA . PRO A 1 91 ? 16.226 -18.377 -15.408 1.00 78.06 91 PRO A CA 1
ATOM 716 C C . PRO A 1 91 ? 16.383 -17.015 -14.728 1.00 78.06 91 PRO A C 1
ATOM 718 O O . PRO A 1 91 ? 16.008 -16.848 -13.569 1.00 78.06 91 PRO A O 1
ATOM 721 N N . TYR A 1 92 ? 16.888 -16.024 -15.468 1.00 73.06 92 TYR A N 1
ATOM 722 C CA . TYR A 1 92 ? 17.051 -14.656 -14.986 1.00 73.06 92 TYR A CA 1
ATOM 723 C C . TYR A 1 92 ? 15.700 -13.965 -14.819 1.00 73.06 92 TYR A C 1
ATOM 725 O O . TYR A 1 92 ? 15.484 -13.300 -13.812 1.00 73.06 92 TYR A O 1
ATOM 733 N N . SER A 1 93 ? 14.754 -14.188 -15.736 1.00 71.50 93 SER A N 1
ATOM 734 C CA . SER A 1 93 ? 13.382 -13.679 -15.603 1.00 71.50 93 SER A CA 1
ATOM 735 C C . SER A 1 93 ? 12.655 -14.280 -14.394 1.00 71.50 93 SER A C 1
ATOM 737 O O . SER A 1 93 ? 11.952 -13.569 -13.669 1.00 71.50 93 SER A O 1
ATOM 739 N N . LEU A 1 94 ? 12.851 -15.578 -14.133 1.00 79.06 94 LEU A N 1
ATOM 740 C CA . LEU A 1 94 ? 12.301 -16.241 -12.951 1.00 79.06 94 LEU A CA 1
ATOM 741 C C . LEU A 1 94 ? 12.932 -15.691 -11.664 1.00 79.06 94 LEU A C 1
ATOM 743 O O . LEU A 1 94 ? 12.215 -15.371 -10.716 1.00 79.06 94 LEU A O 1
ATOM 747 N N . ALA A 1 95 ? 14.259 -15.536 -11.640 1.00 81.00 95 ALA A N 1
ATOM 748 C CA . ALA A 1 95 ? 14.980 -14.970 -10.505 1.00 81.00 95 ALA A CA 1
ATOM 749 C C . ALA A 1 95 ? 14.557 -13.519 -10.228 1.00 81.00 95 ALA A C 1
ATOM 751 O O . ALA A 1 95 ? 14.272 -13.178 -9.080 1.00 81.00 95 ALA A O 1
ATOM 752 N N . ALA A 1 96 ? 14.430 -12.692 -11.270 1.00 75.25 96 ALA A N 1
ATOM 753 C CA . ALA A 1 96 ? 13.945 -11.316 -11.171 1.00 75.25 96 ALA A CA 1
ATOM 754 C C . ALA A 1 96 ? 12.500 -11.245 -10.646 1.00 75.25 96 ALA A C 1
ATOM 756 O O . ALA A 1 96 ? 12.159 -10.329 -9.907 1.00 75.25 96 ALA A O 1
ATOM 757 N N . SER A 1 97 ? 11.665 -12.242 -10.955 1.00 80.62 97 SER A N 1
ATOM 758 C CA . SER A 1 97 ? 10.296 -12.338 -10.426 1.00 80.62 97 SER A CA 1
ATOM 759 C C . SER A 1 97 ? 10.254 -12.807 -8.965 1.00 80.62 97 SER A C 1
ATOM 761 O O . SER A 1 97 ? 9.374 -12.406 -8.203 1.00 80.62 97 SER A O 1
ATOM 763 N N . LEU A 1 98 ? 11.193 -13.666 -8.559 1.00 84.00 98 LEU A N 1
ATOM 764 C CA . LEU A 1 98 ? 11.273 -14.222 -7.205 1.00 84.00 98 LEU A CA 1
ATOM 765 C C . LEU A 1 98 ? 11.934 -13.272 -6.202 1.00 84.00 98 LEU A C 1
ATOM 767 O O . LEU A 1 98 ? 11.523 -13.244 -5.041 1.00 84.00 98 LEU A O 1
ATOM 771 N N . ALA A 1 99 ? 12.934 -12.494 -6.617 1.00 83.88 99 ALA A N 1
ATOM 772 C CA . ALA A 1 99 ? 13.692 -11.628 -5.716 1.00 83.88 99 ALA A CA 1
ATOM 773 C C . ALA A 1 99 ? 12.803 -10.623 -4.942 1.00 83.88 99 ALA A C 1
ATOM 775 O O . ALA A 1 99 ? 12.899 -10.583 -3.709 1.00 83.88 99 ALA A O 1
ATOM 776 N N . PRO A 1 100 ? 11.856 -9.902 -5.580 1.00 82.19 100 PRO A N 1
ATOM 777 C CA . PRO A 1 100 ? 10.938 -9.022 -4.860 1.00 82.19 100 PRO A CA 1
ATOM 778 C C . PRO A 1 100 ? 9.995 -9.779 -3.920 1.00 82.19 100 PRO A C 1
ATOM 780 O O . PRO A 1 100 ? 9.742 -9.339 -2.797 1.00 82.19 100 PRO A O 1
ATOM 783 N N . LEU A 1 101 ? 9.519 -10.958 -4.340 1.00 86.19 101 LEU A N 1
ATOM 784 C CA . LEU A 1 101 ? 8.639 -11.806 -3.531 1.00 86.19 101 LEU A CA 1
ATOM 785 C C . LEU A 1 101 ? 9.316 -12.253 -2.236 1.00 86.19 101 LEU A C 1
ATOM 787 O O . LEU A 1 101 ? 8.673 -12.256 -1.185 1.00 86.19 101 LEU A O 1
ATOM 791 N N . LEU A 1 102 ? 10.604 -12.596 -2.295 1.00 85.81 102 LEU A N 1
ATOM 792 C CA . LEU A 1 102 ? 11.384 -12.967 -1.117 1.00 85.81 102 LEU A CA 1
ATOM 793 C C . LEU A 1 102 ? 11.540 -11.785 -0.154 1.00 85.81 102 LEU A C 1
ATOM 795 O O . LEU A 1 102 ? 11.315 -11.958 1.044 1.00 85.81 102 LEU A O 1
ATOM 799 N N . GLY A 1 103 ? 11.832 -10.583 -0.663 1.00 86.69 103 GLY A N 1
ATOM 800 C CA . GLY A 1 103 ? 11.903 -9.370 0.161 1.00 86.69 103 GLY A CA 1
ATOM 801 C C . GLY A 1 103 ? 10.593 -9.083 0.898 1.00 86.69 103 GLY A C 1
ATOM 802 O O . GLY A 1 103 ? 10.580 -8.876 2.117 1.00 86.69 103 GLY A O 1
ATOM 803 N N . TYR A 1 104 ? 9.467 -9.164 0.187 1.00 87.81 104 TYR A N 1
ATOM 804 C CA . TYR A 1 104 ? 8.138 -8.967 0.775 1.00 87.81 104 TYR A CA 1
ATOM 805 C C . TYR A 1 104 ? 7.760 -10.081 1.753 1.00 87.81 104 TYR A C 1
ATOM 807 O O . TYR A 1 104 ? 7.159 -9.806 2.793 1.00 87.81 104 TYR A O 1
ATOM 815 N N . LEU A 1 105 ? 8.137 -11.328 1.460 1.00 87.38 105 LEU A N 1
ATOM 816 C CA . LEU A 1 105 ? 7.898 -12.466 2.340 1.00 87.38 105 LEU A CA 1
ATOM 817 C C . LEU A 1 105 ? 8.658 -12.321 3.658 1.00 87.38 105 LEU A C 1
ATOM 819 O O . LEU A 1 105 ? 8.068 -12.535 4.716 1.00 87.38 105 LEU A O 1
ATOM 823 N N . ILE A 1 106 ? 9.942 -11.954 3.610 1.00 86.88 106 ILE A N 1
ATOM 824 C CA . ILE A 1 106 ? 10.765 -11.747 4.808 1.00 86.88 106 ILE A CA 1
ATOM 825 C C . ILE A 1 106 ? 10.135 -10.655 5.677 1.00 86.88 106 ILE A C 1
ATOM 827 O O . ILE A 1 106 ? 9.894 -10.881 6.865 1.00 86.88 106 ILE A O 1
ATOM 831 N N . ALA A 1 107 ? 9.772 -9.516 5.082 1.00 86.94 107 ALA A N 1
ATOM 832 C CA . ALA A 1 107 ? 9.103 -8.426 5.789 1.00 86.94 107 ALA A CA 1
ATOM 833 C C . ALA A 1 107 ? 7.756 -8.859 6.405 1.00 86.94 107 ALA A C 1
ATOM 835 O O . ALA A 1 107 ? 7.492 -8.592 7.583 1.00 86.94 107 ALA A O 1
ATOM 836 N N . ALA A 1 108 ? 6.926 -9.595 5.659 1.00 85.19 108 ALA A N 1
ATOM 837 C CA . ALA A 1 108 ? 5.661 -10.134 6.157 1.00 85.19 108 ALA A CA 1
ATOM 838 C C . ALA A 1 108 ? 5.864 -11.157 7.292 1.00 85.19 108 ALA A C 1
ATOM 840 O O . ALA A 1 108 ? 5.112 -11.164 8.271 1.00 85.19 108 ALA A O 1
ATOM 841 N N . CYS A 1 109 ? 6.895 -12.000 7.203 1.00 84.50 109 CYS A N 1
ATOM 842 C CA . CYS A 1 109 ? 7.262 -12.951 8.247 1.00 84.50 109 CYS A CA 1
ATOM 843 C C . CYS A 1 109 ? 7.713 -12.238 9.525 1.00 84.50 109 CYS A C 1
ATOM 845 O O . CYS A 1 109 ? 7.217 -12.591 10.596 1.00 84.50 109 CYS A O 1
ATOM 847 N N . ILE A 1 110 ? 8.573 -11.219 9.433 1.00 84.50 110 ILE A N 1
ATOM 848 C CA . ILE A 1 110 ? 9.020 -10.423 10.592 1.00 84.50 110 ILE A CA 1
ATOM 849 C C . ILE A 1 110 ? 7.819 -9.793 11.310 1.00 84.50 110 ILE A C 1
ATOM 851 O O . ILE A 1 110 ? 7.720 -9.857 12.537 1.00 84.50 110 ILE A O 1
ATOM 855 N N . LEU A 1 111 ? 6.869 -9.234 10.555 1.00 82.94 111 LEU A N 1
ATOM 856 C CA . LEU A 1 111 ? 5.655 -8.639 11.119 1.00 82.94 111 LEU A CA 1
ATOM 857 C C . LEU A 1 111 ? 4.750 -9.680 11.790 1.00 82.94 111 LEU A C 1
ATOM 859 O O . LEU A 1 111 ? 4.187 -9.406 12.850 1.00 82.94 111 LEU A O 1
ATOM 863 N N . ARG A 1 112 ? 4.633 -10.881 11.212 1.00 76.06 112 ARG A N 1
ATOM 864 C CA . ARG A 1 112 ? 3.822 -11.979 11.767 1.00 76.06 112 ARG A CA 1
ATOM 865 C C . ARG A 1 112 ? 4.415 -12.608 13.030 1.00 76.06 112 ARG A C 1
ATOM 867 O O . ARG A 1 112 ? 3.645 -13.070 13.865 1.00 76.06 112 ARG A O 1
ATOM 874 N N . HIS A 1 113 ? 5.741 -12.634 13.176 1.00 71.38 113 HIS A N 1
ATOM 875 C CA . HIS A 1 113 ? 6.423 -13.290 14.301 1.00 71.38 113 HIS A CA 1
ATOM 876 C C . HIS A 1 113 ? 6.629 -12.388 15.528 1.00 71.38 113 HIS A C 1
ATOM 878 O O . HIS A 1 113 ? 7.199 -12.841 16.520 1.00 71.38 113 HIS A O 1
ATOM 884 N N . ARG A 1 114 ? 6.167 -11.127 15.520 1.00 64.38 114 ARG A N 1
ATOM 885 C CA . ARG A 1 114 ? 6.323 -10.260 16.698 1.00 64.38 114 ARG A CA 1
ATOM 886 C C . ARG A 1 114 ? 5.526 -10.778 17.913 1.00 64.38 114 ARG A C 1
ATOM 888 O O . ARG A 1 114 ? 4.327 -11.054 17.790 1.00 64.38 114 ARG A O 1
ATOM 895 N N . PRO A 1 115 ? 6.161 -10.862 19.100 1.00 40.31 115 PRO A N 1
ATOM 896 C CA . PRO A 1 115 ? 5.548 -11.405 20.309 1.00 40.31 115 PRO A CA 1
ATOM 897 C C . PRO A 1 115 ? 4.421 -10.483 20.797 1.00 40.31 115 PRO A C 1
ATOM 899 O O . PRO A 1 115 ? 4.632 -9.304 21.062 1.00 40.31 115 PRO A O 1
ATOM 902 N N . GLY A 1 116 ? 3.197 -11.019 20.856 1.00 46.19 116 GLY A N 1
ATOM 903 C CA . GLY A 1 116 ? 1.971 -10.290 21.222 1.00 46.19 116 GLY A CA 1
ATOM 904 C C . GLY A 1 116 ? 0.767 -10.557 20.303 1.00 46.19 116 GLY A C 1
ATOM 905 O O . GLY A 1 116 ? -0.361 -10.172 20.623 1.00 46.19 116 GLY A O 1
ATOM 906 N N . GLY A 1 117 ? 0.970 -11.239 19.171 1.00 44.28 117 GLY A N 1
ATOM 907 C CA . GLY A 1 117 ? -0.085 -11.604 18.223 1.00 44.28 117 GLY A CA 1
ATOM 908 C C . GLY A 1 117 ? -0.948 -12.779 18.691 1.00 44.28 117 GLY A C 1
ATOM 909 O O . GLY A 1 117 ? -0.720 -13.921 18.300 1.00 44.28 117 GLY A O 1
ATOM 910 N N . LYS A 1 118 ? -1.989 -12.519 19.492 1.00 41.38 118 LYS A N 1
ATOM 911 C CA . LYS A 1 118 ? -3.089 -13.484 19.649 1.00 41.38 118 LYS A CA 1
ATOM 912 C C . LYS A 1 118 ? -3.752 -13.711 18.277 1.00 41.38 118 LYS A C 1
ATOM 914 O O . LYS A 1 118 ? -4.396 -12.811 17.751 1.00 41.38 118 LYS A O 1
ATOM 919 N N . ARG A 1 119 ? -3.620 -14.946 17.777 1.00 48.28 119 ARG A N 1
ATOM 920 C CA . ARG A 1 119 ? -4.209 -15.566 16.569 1.00 48.28 119 ARG A CA 1
ATOM 921 C C . ARG A 1 119 ? -3.798 -14.981 15.196 1.00 48.28 119 ARG A C 1
ATOM 923 O O . ARG A 1 119 ? -3.874 -13.775 14.978 1.00 48.28 119 ARG A O 1
ATOM 930 N N . PRO A 1 120 ? -3.485 -15.846 14.208 1.00 44.97 120 PRO A N 1
ATOM 931 C CA . PRO A 1 120 ? -3.437 -15.459 12.800 1.00 44.97 120 PRO A CA 1
ATOM 932 C C . PRO A 1 120 ? -4.864 -15.133 12.332 1.00 44.97 120 PRO A C 1
ATOM 934 O O . PRO A 1 120 ? -5.670 -16.039 12.134 1.00 44.97 120 PRO A O 1
ATOM 937 N N . GLY A 1 121 ? -5.220 -13.849 12.217 1.00 49.31 121 GLY A N 1
ATOM 938 C CA . GLY A 1 121 ? -6.575 -13.508 11.767 1.00 49.31 121 GLY A CA 1
ATOM 939 C C . GLY A 1 121 ? -6.968 -12.038 11.636 1.00 49.31 121 GLY A C 1
ATOM 940 O O . GLY A 1 121 ? -7.907 -11.760 10.902 1.00 49.31 121 GLY A O 1
ATOM 941 N N . ALA A 1 122 ? -6.292 -11.076 12.269 1.00 56.94 122 ALA A N 1
ATOM 942 C CA . ALA A 1 122 ? -6.598 -9.662 12.027 1.00 56.94 122 ALA A CA 1
ATOM 943 C C . ALA A 1 122 ? -5.404 -8.770 12.378 1.00 56.94 122 ALA A C 1
ATOM 945 O O . ALA A 1 122 ? -5.181 -8.447 13.544 1.00 56.94 122 ALA A O 1
ATOM 946 N N . TRP A 1 123 ? -4.630 -8.363 11.370 1.00 62.19 123 TRP A N 1
ATOM 947 C CA . TRP A 1 123 ? -3.724 -7.229 11.534 1.00 62.19 123 TRP A CA 1
ATOM 948 C C . TRP A 1 123 ? -4.575 -5.986 11.826 1.00 62.19 123 TRP A C 1
ATOM 950 O O . TRP A 1 123 ? -5.478 -5.663 11.055 1.00 62.19 123 TRP A O 1
ATOM 960 N N . ARG A 1 124 ? -4.343 -5.336 12.970 1.00 66.44 124 ARG A N 1
ATOM 961 C CA . ARG A 1 124 ? -5.109 -4.163 13.418 1.00 66.44 124 ARG A CA 1
ATOM 962 C C . ARG A 1 124 ? -4.245 -2.919 13.269 1.00 66.44 124 ARG A C 1
ATOM 964 O O . ARG A 1 124 ? -3.171 -2.859 13.863 1.00 66.44 124 ARG A O 1
ATOM 971 N N . PHE A 1 125 ? -4.744 -1.942 12.518 1.00 68.25 125 PHE A N 1
ATOM 972 C CA . PHE A 1 125 ? -4.121 -0.625 12.333 1.00 68.25 125 PHE A CA 1
ATOM 973 C C . PHE A 1 125 ? -4.481 0.366 13.455 1.00 68.25 125 PHE A C 1
ATOM 975 O O . PHE A 1 125 ? -4.257 1.560 13.322 1.00 68.25 125 PHE A O 1
ATOM 982 N N . ASP A 1 126 ? -5.019 -0.131 14.570 1.00 69.19 126 ASP A N 1
ATOM 983 C CA . ASP A 1 126 ? -5.470 0.685 15.703 1.00 69.19 126 ASP A CA 1
ATOM 984 C C . ASP A 1 126 ? -4.311 1.146 16.611 1.00 69.19 126 ASP A C 1
ATOM 986 O O . ASP A 1 126 ? -4.528 1.920 17.531 1.00 69.19 126 ASP A O 1
ATOM 990 N N . ASP A 1 127 ? -3.089 0.645 16.395 1.00 77.81 127 ASP A N 1
ATOM 991 C CA . ASP A 1 127 ? -1.918 0.938 17.226 1.00 77.81 127 ASP A CA 1
ATOM 992 C C . ASP A 1 127 ? -0.814 1.596 16.377 1.00 77.81 127 ASP A C 1
ATOM 994 O O . ASP A 1 127 ? -0.291 0.952 15.452 1.00 77.81 127 ASP A O 1
ATOM 998 N N . PRO A 1 128 ? -0.406 2.843 16.684 1.00 84.31 128 PRO A N 1
ATOM 999 C CA . PRO A 1 128 ? 0.620 3.548 15.923 1.00 84.31 128 PRO A CA 1
ATOM 1000 C C . PRO A 1 128 ? 1.964 2.813 15.924 1.00 84.31 128 PRO A C 1
ATOM 1002 O O . PRO A 1 128 ? 2.688 2.870 14.930 1.00 84.31 128 PRO A O 1
ATOM 1005 N N . ARG A 1 129 ? 2.291 2.041 16.973 1.00 84.62 129 ARG A N 1
ATOM 1006 C CA . ARG A 1 129 ? 3.538 1.255 17.020 1.00 84.62 129 ARG A CA 1
ATOM 1007 C C . ARG A 1 129 ? 3.535 0.123 15.996 1.00 84.62 129 ARG A C 1
ATOM 1009 O O . ARG A 1 129 ? 4.578 -0.187 15.419 1.00 84.62 129 ARG A O 1
ATOM 1016 N N . ARG A 1 130 ? 2.373 -0.491 15.745 1.00 83.12 130 A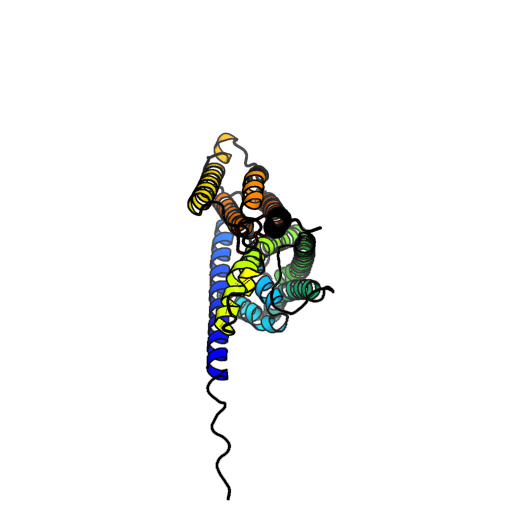RG A N 1
ATOM 1017 C CA . ARG A 1 130 ? 2.217 -1.538 14.719 1.00 83.12 130 ARG A CA 1
ATOM 1018 C C . ARG A 1 130 ? 2.279 -0.956 13.317 1.00 83.12 130 ARG A C 1
ATOM 1020 O O . ARG A 1 130 ? 2.857 -1.587 12.438 1.00 83.12 130 ARG A O 1
ATOM 1027 N N . VAL A 1 131 ? 1.731 0.240 13.120 1.00 86.12 131 VAL A N 1
ATOM 1028 C CA . VAL A 1 131 ? 1.824 0.948 11.837 1.00 86.12 131 VAL A CA 1
ATOM 1029 C C . VAL A 1 131 ? 3.257 1.396 11.559 1.00 86.12 131 VAL A C 1
ATOM 1031 O O . VAL A 1 131 ? 3.760 1.135 10.472 1.00 86.12 131 VAL A O 1
ATOM 1034 N N . ALA A 1 132 ? 3.966 1.946 12.546 1.00 8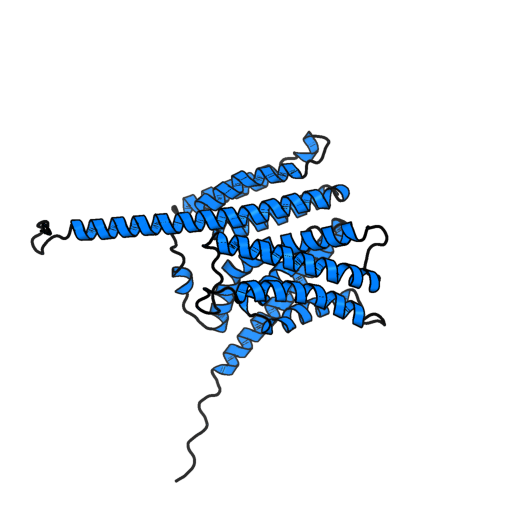7.75 132 ALA A N 1
ATOM 1035 C CA . ALA A 1 132 ? 5.387 2.271 12.413 1.00 87.75 132 ALA A CA 1
ATOM 1036 C C . ALA A 1 132 ? 6.239 1.023 12.118 1.00 87.75 132 ALA A C 1
ATOM 1038 O O . ALA A 1 132 ? 7.113 1.048 11.255 1.00 87.75 132 ALA A O 1
ATOM 1039 N N . ALA A 1 133 ? 5.947 -0.100 12.783 1.00 88.06 133 ALA A N 1
ATOM 1040 C CA . ALA A 1 133 ? 6.597 -1.377 12.506 1.00 88.06 133 ALA A CA 1
ATOM 1041 C C . ALA A 1 133 ? 6.336 -1.883 11.086 1.00 88.06 133 ALA A C 1
ATOM 1043 O O . ALA A 1 133 ? 7.258 -2.367 10.436 1.00 88.06 133 ALA A O 1
ATOM 1044 N N . PHE A 1 134 ? 5.089 -1.771 10.622 1.00 89.06 134 PHE A N 1
ATOM 1045 C CA . PHE A 1 134 ? 4.694 -2.095 9.257 1.00 89.06 134 PHE A CA 1
ATOM 1046 C C . PHE A 1 134 ? 5.469 -1.237 8.257 1.00 89.06 134 PHE A C 1
ATOM 1048 O O . PHE A 1 134 ? 6.109 -1.796 7.376 1.00 89.06 134 PHE A O 1
ATOM 1055 N N . LEU A 1 135 ? 5.498 0.086 8.440 1.00 90.81 135 LEU A N 1
ATOM 1056 C CA . LEU A 1 135 ? 6.244 0.996 7.569 1.00 90.81 135 LEU A CA 1
ATOM 1057 C C . LEU A 1 135 ? 7.736 0.652 7.536 1.00 90.81 135 LEU A C 1
ATOM 1059 O O . LEU A 1 135 ? 8.298 0.527 6.454 1.00 90.81 135 LEU A O 1
ATOM 1063 N N . GLY A 1 136 ? 8.362 0.424 8.694 1.00 90.31 136 GLY A N 1
ATOM 1064 C CA . GLY A 1 136 ? 9.776 0.049 8.767 1.00 90.31 136 GLY A CA 1
ATOM 1065 C C . GLY A 1 136 ? 10.079 -1.298 8.100 1.00 90.31 136 GLY A C 1
ATOM 1066 O O . GLY A 1 136 ? 11.051 -1.418 7.359 1.00 90.31 136 GLY A O 1
ATOM 1067 N N . ALA A 1 137 ? 9.230 -2.308 8.310 1.00 89.88 137 ALA A N 1
ATOM 1068 C CA . ALA A 1 137 ? 9.398 -3.617 7.680 1.00 89.88 137 ALA A CA 1
ATOM 1069 C C . ALA A 1 137 ? 9.189 -3.558 6.161 1.00 89.88 137 ALA A C 1
ATOM 1071 O O . ALA A 1 137 ? 9.944 -4.186 5.424 1.00 89.88 137 ALA A O 1
ATOM 1072 N N . VAL A 1 138 ? 8.199 -2.793 5.692 1.00 91.25 138 VAL A N 1
ATOM 1073 C CA . VAL A 1 138 ? 7.961 -2.569 4.261 1.00 91.25 138 VAL A CA 1
ATOM 1074 C C . VAL A 1 138 ? 9.142 -1.832 3.640 1.00 91.25 138 VAL A C 1
ATOM 1076 O O . VAL A 1 138 ? 9.637 -2.293 2.623 1.00 91.25 138 VAL A O 1
ATOM 1079 N N . MET A 1 139 ? 9.642 -0.770 4.277 1.00 92.06 139 MET A N 1
ATOM 1080 C CA . MET A 1 139 ? 10.800 0.004 3.815 1.00 92.06 139 MET A CA 1
ATOM 1081 C C . MET A 1 139 ? 12.041 -0.871 3.606 1.00 92.06 139 MET A C 1
ATOM 1083 O O . MET A 1 139 ? 12.702 -0.780 2.573 1.00 92.06 139 MET A O 1
ATOM 1087 N N . LEU A 1 140 ? 12.342 -1.746 4.573 1.00 91.38 140 LEU A N 1
ATOM 1088 C CA . LEU A 1 140 ? 13.462 -2.686 4.488 1.00 91.38 140 LEU A CA 1
ATOM 1089 C C . LEU A 1 140 ? 13.204 -3.795 3.459 1.00 91.38 140 LEU A C 1
ATOM 1091 O O . LEU A 1 140 ? 14.105 -4.158 2.707 1.00 91.38 140 LEU A O 1
ATOM 1095 N N . GLY A 1 141 ? 11.979 -4.323 3.410 1.00 88.75 141 GLY A N 1
ATOM 1096 C CA . GLY A 1 141 ? 11.592 -5.377 2.473 1.00 88.75 141 GLY A CA 1
ATOM 1097 C C . GLY A 1 141 ? 11.637 -4.918 1.018 1.00 88.75 141 GLY A C 1
ATOM 1098 O O . GLY A 1 141 ? 12.119 -5.658 0.162 1.00 88.75 141 GLY A O 1
ATOM 1099 N N . THR A 1 142 ? 11.186 -3.694 0.733 1.00 90.44 142 THR A N 1
ATOM 1100 C CA . THR A 1 142 ? 11.273 -3.095 -0.604 1.00 90.44 142 THR A CA 1
ATOM 1101 C C . THR A 1 142 ? 12.700 -2.718 -0.959 1.00 90.44 142 THR A C 1
ATOM 1103 O O . THR A 1 142 ? 13.074 -2.874 -2.115 1.00 90.44 142 THR A O 1
ATOM 1106 N N . LEU A 1 143 ? 13.512 -2.265 0.003 1.00 90.25 143 LEU A N 1
ATOM 1107 C CA . LEU A 1 143 ? 14.920 -1.951 -0.252 1.00 90.25 143 LEU A CA 1
ATOM 1108 C C . LEU A 1 143 ? 15.698 -3.215 -0.621 1.00 90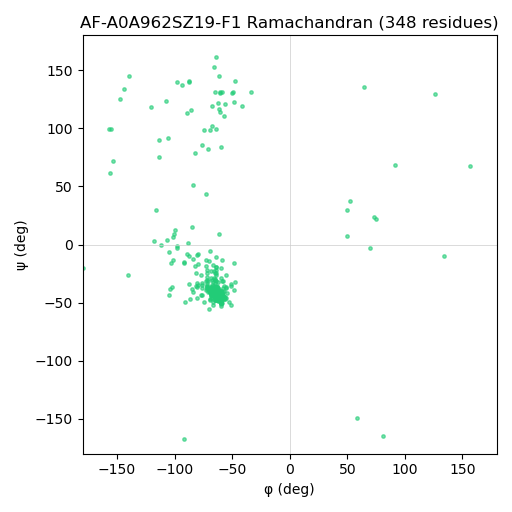.25 143 LEU A C 1
ATOM 1110 O O . LEU A 1 143 ? 16.434 -3.226 -1.603 1.00 90.25 143 LEU A O 1
ATOM 1114 N N . PHE A 1 144 ? 15.488 -4.301 0.126 1.00 89.06 144 PHE A N 1
ATOM 1115 C CA . PHE A 1 144 ? 16.063 -5.602 -0.204 1.00 89.06 144 PHE A CA 1
ATOM 1116 C C . PHE A 1 144 ? 15.592 -6.094 -1.578 1.00 89.06 144 PHE A C 1
ATOM 1118 O O . PHE A 1 144 ? 16.410 -6.532 -2.384 1.00 89.06 144 PHE A O 1
ATOM 1125 N N . ALA A 1 145 ? 14.289 -5.986 -1.859 1.00 87.38 145 ALA A N 1
ATOM 1126 C CA . ALA A 1 145 ? 13.717 -6.347 -3.153 1.00 87.38 145 ALA A CA 1
ATOM 1127 C C . ALA A 1 145 ? 14.361 -5.567 -4.309 1.00 87.38 145 ALA A C 1
ATOM 1129 O O . ALA A 1 145 ? 14.727 -6.181 -5.305 1.00 87.38 145 ALA A O 1
ATOM 1130 N N . ALA A 1 146 ? 14.543 -4.253 -4.160 1.00 86.56 146 ALA A N 1
ATOM 1131 C CA . ALA A 1 146 ? 15.151 -3.404 -5.180 1.00 86.56 146 ALA A CA 1
ATOM 1132 C C . ALA A 1 146 ? 16.646 -3.709 -5.365 1.00 86.56 146 ALA A C 1
ATOM 1134 O O . ALA A 1 146 ? 17.105 -3.859 -6.493 1.00 86.56 146 ALA A O 1
ATOM 1135 N N . LEU A 1 147 ? 17.401 -3.885 -4.273 1.00 87.12 147 LEU A N 1
ATOM 1136 C CA . LEU A 1 147 ? 18.826 -4.239 -4.330 1.00 87.12 147 LEU A CA 1
ATOM 1137 C C . LEU A 1 147 ? 19.069 -5.609 -4.975 1.00 87.12 147 LEU A C 1
ATOM 1139 O O . LEU A 1 147 ? 20.059 -5.781 -5.682 1.00 87.12 147 LEU A O 1
ATOM 1143 N N . ALA A 1 148 ? 18.182 -6.577 -4.738 1.00 84.75 148 ALA A N 1
ATOM 1144 C CA . ALA A 1 148 ? 18.267 -7.903 -5.342 1.00 84.75 148 ALA A CA 1
ATOM 1145 C C . ALA A 1 148 ? 17.715 -7.933 -6.780 1.00 84.75 148 ALA A C 1
ATOM 1147 O O . ALA A 1 148 ? 18.260 -8.634 -7.629 1.00 84.75 148 ALA A O 1
ATOM 1148 N N . GLY A 1 149 ? 16.646 -7.182 -7.061 1.00 78.00 149 GLY A N 1
ATOM 1149 C CA . GLY A 1 149 ? 15.944 -7.161 -8.347 1.00 78.00 149 GLY A CA 1
ATOM 1150 C C . GLY A 1 149 ? 16.671 -6.368 -9.432 1.00 78.00 149 GLY A C 1
ATOM 1151 O O . GLY A 1 149 ? 16.818 -6.863 -10.547 1.00 78.00 149 GLY A O 1
ATOM 1152 N N . ALA A 1 150 ? 17.204 -5.192 -9.098 1.00 77.88 150 ALA A N 1
ATOM 1153 C CA . ALA A 1 150 ? 17.940 -4.321 -10.015 1.00 77.88 150 ALA A CA 1
ATOM 1154 C C . ALA A 1 150 ? 19.071 -5.026 -10.803 1.00 77.88 150 ALA A C 1
ATOM 1156 O O . ALA A 1 150 ? 19.071 -4.956 -12.034 1.00 77.88 150 ALA A O 1
ATOM 1157 N N . PRO A 1 151 ? 20.019 -5.749 -10.168 1.00 75.94 151 PRO A N 1
ATOM 1158 C CA . PRO A 1 151 ? 21.072 -6.449 -10.906 1.00 75.94 151 PRO A CA 1
ATOM 1159 C C . PRO A 1 151 ? 20.533 -7.614 -11.750 1.00 75.94 151 PRO A C 1
ATOM 1161 O O . PRO A 1 151 ? 21.088 -7.910 -12.806 1.00 75.94 151 PRO A O 1
ATOM 1164 N N . LEU A 1 152 ? 19.444 -8.264 -11.326 1.00 76.19 152 LEU A N 1
ATOM 1165 C CA . LEU A 1 152 ? 18.812 -9.353 -12.080 1.00 76.19 152 LEU A CA 1
ATOM 1166 C C . LEU A 1 152 ? 18.090 -8.836 -13.330 1.00 76.19 152 LEU A C 1
ATOM 1168 O O . LEU A 1 152 ? 18.168 -9.470 -14.381 1.00 76.19 152 LEU A O 1
ATOM 1172 N N . LEU A 1 153 ? 17.436 -7.676 -13.237 1.00 71.81 153 LEU A N 1
ATOM 1173 C CA . LEU A 1 153 ? 16.828 -6.975 -14.373 1.00 71.81 153 LEU A CA 1
ATOM 1174 C C . LEU A 1 153 ? 17.889 -6.521 -15.384 1.00 71.81 153 LEU A C 1
ATOM 1176 O O . LEU A 1 153 ? 17.713 -6.715 -16.590 1.00 71.81 153 LEU A O 1
ATOM 1180 N N . GLN A 1 154 ? 19.025 -6.019 -14.892 1.00 75.00 154 GLN A N 1
ATOM 1181 C CA . GLN A 1 154 ? 20.161 -5.647 -15.733 1.00 75.00 154 GLN A CA 1
ATOM 1182 C C . GLN A 1 154 ? 20.760 -6.873 -16.436 1.00 75.00 154 GLN A C 1
ATOM 1184 O O . GLN A 1 154 ? 20.975 -6.843 -17.647 1.00 75.00 154 GLN A O 1
ATOM 1189 N N . ALA A 1 155 ? 20.957 -7.979 -15.710 1.00 68.69 155 ALA A N 1
ATOM 1190 C CA . ALA A 1 155 ? 21.443 -9.241 -16.272 1.00 68.69 155 ALA A CA 1
ATOM 1191 C C . ALA A 1 155 ? 20.458 -9.868 -17.278 1.00 68.69 155 ALA A C 1
ATOM 1193 O O . ALA A 1 155 ? 20.878 -10.509 -18.240 1.00 68.69 155 ALA A O 1
ATOM 1194 N N . ALA A 1 156 ? 19.151 -9.656 -17.098 1.00 66.06 156 ALA A N 1
ATOM 1195 C CA . ALA A 1 156 ? 18.127 -10.076 -18.053 1.00 66.06 156 ALA A CA 1
ATOM 1196 C C . ALA A 1 156 ? 18.103 -9.211 -19.334 1.00 66.06 156 ALA A C 1
ATOM 1198 O O . ALA A 1 156 ? 17.495 -9.610 -20.333 1.00 66.06 156 ALA A O 1
ATOM 1199 N N . GLY A 1 157 ? 18.783 -8.057 -19.332 1.00 64.31 157 GLY A N 1
ATOM 1200 C CA . GLY A 1 157 ? 18.760 -7.079 -20.421 1.00 64.31 157 GLY A CA 1
ATOM 1201 C C . GLY A 1 157 ? 17.448 -6.293 -20.499 1.00 64.31 157 GLY A C 1
ATOM 1202 O O . GLY A 1 157 ? 17.090 -5.832 -21.578 1.00 64.31 157 GLY A O 1
ATOM 1203 N N . LEU A 1 158 ? 16.719 -6.187 -19.381 1.00 61.38 158 LEU A N 1
ATOM 1204 C CA . LEU A 1 158 ? 15.415 -5.515 -19.280 1.00 61.38 158 LEU A CA 1
ATOM 1205 C C . LEU A 1 158 ? 15.524 -4.076 -18.744 1.00 61.38 158 LEU A C 1
ATOM 1207 O O . LEU A 1 158 ? 14.517 -3.381 -18.643 1.00 61.38 158 LEU A O 1
ATOM 1211 N N . SER A 1 159 ? 16.730 -3.626 -18.391 1.00 59.44 159 SER A N 1
ATOM 1212 C CA . SER A 1 159 ? 16.970 -2.282 -17.861 1.00 59.44 159 SER A CA 1
ATOM 1213 C C . SER A 1 159 ? 17.209 -1.256 -18.979 1.00 59.44 159 SER A C 1
ATOM 1215 O O . SER A 1 159 ? 17.936 -1.557 -19.931 1.00 59.44 159 SER A O 1
ATOM 1217 N N . PRO A 1 160 ? 16.687 -0.020 -18.851 1.00 58.41 160 PRO A N 1
ATOM 1218 C CA . PRO A 1 160 ? 17.049 1.083 -19.733 1.00 58.41 160 PRO A CA 1
ATOM 1219 C C . PRO A 1 160 ? 18.559 1.364 -19.635 1.00 58.41 160 PRO A C 1
ATOM 1221 O O . PRO A 1 160 ? 19.070 1.516 -18.524 1.00 58.41 160 PRO A O 1
ATOM 1224 N N . PRO A 1 161 ? 19.292 1.479 -20.754 1.00 55.00 161 PRO A N 1
ATOM 1225 C CA . PRO A 1 161 ? 20.753 1.608 -20.748 1.00 55.00 161 PRO A CA 1
ATOM 1226 C C . PRO A 1 161 ? 21.284 2.941 -20.185 1.00 55.00 161 PRO A C 1
ATOM 1228 O O . PRO A 1 161 ? 22.495 3.093 -20.057 1.00 55.00 161 PRO A O 1
ATOM 1231 N N . MET A 1 162 ? 20.413 3.907 -19.864 1.00 57.38 162 MET A N 1
ATOM 1232 C CA . MET A 1 162 ? 20.797 5.273 -19.474 1.00 57.38 162 MET A CA 1
ATOM 1233 C C . MET A 1 162 ? 20.746 5.567 -17.967 1.00 57.38 162 MET A C 1
ATOM 1235 O O . MET A 1 162 ? 21.292 6.590 -17.565 1.00 57.38 162 MET A O 1
ATOM 1239 N N . LEU A 1 163 ? 20.126 4.726 -17.127 1.00 68.00 163 LEU A N 1
ATOM 1240 C CA . LEU A 1 163 ? 20.059 4.989 -15.680 1.00 68.00 163 LEU A CA 1
ATOM 1241 C C . LEU A 1 163 ? 21.273 4.425 -14.940 1.00 68.00 163 LEU A C 1
ATOM 1243 O O . LEU A 1 163 ? 21.699 3.292 -15.182 1.00 68.00 163 LEU A O 1
ATOM 1247 N N . SER A 1 164 ? 21.778 5.180 -13.963 1.00 80.00 164 SER A N 1
ATOM 1248 C CA . SER A 1 164 ? 22.742 4.633 -13.010 1.00 80.00 164 SER A CA 1
ATOM 1249 C C . SER A 1 164 ? 22.087 3.544 -12.148 1.00 80.00 164 SER A C 1
ATOM 1251 O O . SER A 1 164 ? 20.882 3.557 -11.885 1.00 80.00 164 SER A O 1
ATOM 1253 N N . TRP A 1 165 ? 22.886 2.588 -11.663 1.00 78.62 165 TRP A N 1
ATOM 1254 C CA . TRP A 1 165 ? 22.386 1.507 -10.803 1.00 78.62 165 TRP A CA 1
ATOM 1255 C C . TRP A 1 165 ? 21.644 2.039 -9.564 1.00 78.62 165 TRP A C 1
ATOM 1257 O O . TRP A 1 165 ? 20.612 1.492 -9.178 1.00 78.62 165 TR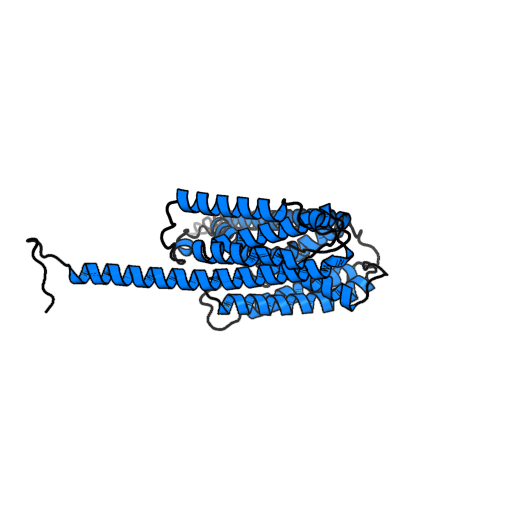P A O 1
ATOM 1267 N N . LEU A 1 166 ? 22.132 3.139 -8.978 1.00 82.06 166 LEU A N 1
ATOM 1268 C CA . LEU A 1 166 ? 21.538 3.756 -7.792 1.00 82.06 166 LEU A CA 1
ATOM 1269 C C . LEU A 1 166 ? 20.160 4.369 -8.086 1.00 82.06 166 LEU A C 1
ATOM 1271 O O . LEU A 1 166 ? 19.241 4.220 -7.283 1.00 82.06 166 LEU A O 1
ATOM 1275 N N . GLU A 1 167 ? 19.999 5.028 -9.234 1.00 80.38 167 GLU A N 1
ATOM 1276 C CA . GLU A 1 167 ? 18.717 5.610 -9.650 1.00 80.38 167 GLU A CA 1
ATOM 1277 C C . GLU A 1 167 ? 17.685 4.522 -9.948 1.00 80.38 167 GLU A C 1
ATOM 1279 O O . GLU A 1 167 ? 16.537 4.642 -9.525 1.00 80.38 167 GLU A O 1
ATOM 1284 N N . MET A 1 168 ? 18.101 3.429 -10.598 1.00 79.19 168 MET A N 1
ATOM 1285 C CA . MET A 1 168 ? 17.233 2.276 -10.852 1.00 79.19 168 MET A CA 1
ATOM 1286 C C . MET A 1 168 ? 16.744 1.648 -9.540 1.00 79.19 168 MET A C 1
ATOM 1288 O O . MET A 1 168 ? 15.541 1.454 -9.360 1.00 79.19 168 MET A O 1
ATOM 1292 N N . VAL A 1 169 ? 17.655 1.389 -8.592 1.00 85.44 169 VAL A N 1
ATOM 1293 C CA . VAL A 1 169 ? 17.292 0.882 -7.257 1.00 85.44 169 VAL A CA 1
ATOM 1294 C C . VAL A 1 169 ? 16.372 1.868 -6.536 1.00 85.44 169 VAL A C 1
ATOM 1296 O O . VAL A 1 169 ? 15.386 1.445 -5.940 1.00 85.44 169 VAL A O 1
ATOM 1299 N N . GLY A 1 170 ? 16.664 3.170 -6.598 1.00 84.56 170 GLY A N 1
ATOM 1300 C CA . GLY A 1 170 ? 15.867 4.213 -5.954 1.00 84.56 170 GLY A CA 1
ATOM 1301 C C . GLY A 1 170 ? 14.431 4.280 -6.476 1.00 84.56 170 GLY A C 1
ATOM 1302 O O . GLY A 1 170 ? 13.493 4.286 -5.677 1.00 84.56 170 GLY A O 1
ATOM 1303 N N . GLN A 1 171 ? 14.249 4.269 -7.799 1.00 82.69 171 GLN A N 1
ATOM 1304 C CA . GLN A 1 171 ? 12.923 4.305 -8.424 1.00 82.69 171 GLN A CA 1
ATOM 1305 C C . GLN A 1 171 ? 12.114 3.036 -8.135 1.00 82.69 171 GLN A C 1
ATOM 1307 O O . GLN A 1 171 ? 10.940 3.131 -7.767 1.00 82.69 171 GLN A O 1
ATOM 1312 N N . GLU A 1 172 ? 12.734 1.855 -8.239 1.00 84.38 172 GLU A N 1
ATOM 1313 C CA . GLU A 1 172 ? 12.075 0.584 -7.910 1.00 84.38 172 GLU A CA 1
ATOM 1314 C C . GLU A 1 172 ? 11.686 0.511 -6.430 1.00 84.38 172 GLU A C 1
ATOM 1316 O O . GLU A 1 172 ? 10.561 0.135 -6.084 1.00 84.38 172 GLU A O 1
ATOM 1321 N N . TRP A 1 173 ? 12.603 0.907 -5.545 1.00 90.00 173 TRP A N 1
ATOM 1322 C CA . TRP A 1 173 ? 12.389 0.913 -4.104 1.00 90.00 173 TRP A CA 1
ATOM 1323 C C . TRP A 1 173 ? 11.219 1.813 -3.709 1.00 90.00 173 TRP A C 1
ATOM 1325 O O . TRP A 1 173 ? 10.318 1.369 -2.986 1.00 90.00 173 TRP A O 1
ATOM 1335 N N . MET A 1 174 ? 11.212 3.054 -4.204 1.00 89.25 174 MET A N 1
ATOM 1336 C CA . MET A 1 174 ? 10.177 4.037 -3.895 1.00 89.25 174 MET A CA 1
ATOM 1337 C C . MET A 1 174 ? 8.831 3.640 -4.500 1.00 89.25 174 MET A C 1
ATOM 1339 O O . MET A 1 174 ? 7.825 3.639 -3.788 1.00 89.25 174 MET A O 1
ATOM 1343 N N . GLY A 1 175 ? 8.800 3.220 -5.767 1.00 87.69 175 GLY A N 1
ATOM 1344 C CA . GLY A 1 175 ? 7.573 2.776 -6.432 1.00 87.69 175 GLY A CA 1
ATOM 1345 C C . GLY A 1 175 ? 6.916 1.587 -5.722 1.00 87.69 175 GLY A C 1
ATOM 1346 O O . GLY A 1 175 ? 5.697 1.590 -5.497 1.00 87.69 175 GLY A O 1
ATOM 1347 N N . ALA A 1 176 ? 7.717 0.604 -5.295 1.00 88.94 176 ALA A N 1
ATOM 1348 C CA . ALA A 1 176 ? 7.243 -0.539 -4.517 1.00 88.94 176 ALA A CA 1
ATOM 1349 C C . ALA A 1 176 ? 6.794 -0.144 -3.102 1.00 88.94 176 ALA A C 1
ATOM 1351 O O . ALA A 1 176 ? 5.754 -0.615 -2.635 1.00 88.94 176 ALA A O 1
ATOM 1352 N N . PHE A 1 177 ? 7.538 0.735 -2.422 1.00 91.44 177 PHE A N 1
ATOM 1353 C CA . PHE A 1 177 ? 7.168 1.242 -1.099 1.00 91.44 177 PHE A CA 1
ATOM 1354 C C . PHE A 1 177 ? 5.817 1.956 -1.139 1.00 91.44 177 PHE A C 1
ATOM 1356 O O . PHE A 1 177 ? 4.903 1.574 -0.406 1.00 91.44 177 PHE A O 1
ATOM 1363 N N . ILE A 1 178 ? 5.648 2.925 -2.040 1.00 90.12 178 ILE A N 1
ATOM 1364 C CA . ILE A 1 178 ? 4.390 3.663 -2.211 1.00 90.12 178 ILE A CA 1
ATOM 1365 C C . ILE A 1 178 ? 3.256 2.684 -2.530 1.00 90.12 178 ILE A C 1
ATOM 1367 O O . ILE A 1 178 ? 2.195 2.741 -1.905 1.00 90.12 178 ILE A O 1
ATOM 1371 N N . GLY A 1 179 ? 3.482 1.736 -3.444 1.00 89.38 179 GLY A N 1
ATOM 1372 C CA . GLY A 1 179 ? 2.514 0.696 -3.794 1.00 89.38 179 GLY A CA 1
ATOM 1373 C C . GLY A 1 179 ? 2.044 -0.133 -2.597 1.00 89.38 179 GLY A C 1
ATOM 1374 O O . GLY A 1 179 ? 0.841 -0.316 -2.395 1.00 89.38 179 GLY A O 1
ATOM 1375 N N . ILE A 1 180 ? 2.974 -0.588 -1.753 1.00 90.75 180 ILE A N 1
ATOM 1376 C CA . ILE A 1 180 ? 2.646 -1.385 -0.564 1.00 90.75 180 ILE A CA 1
ATOM 1377 C C . ILE A 1 180 ? 1.933 -0.560 0.493 1.00 90.75 180 ILE A C 1
ATOM 1379 O O . ILE A 1 180 ? 0.892 -0.976 1.003 1.00 90.75 180 ILE A O 1
ATOM 1383 N N . VAL A 1 181 ? 2.459 0.617 0.805 1.00 91.12 181 VAL A N 1
ATOM 1384 C CA . VAL A 1 181 ? 1.912 1.488 1.846 1.00 91.12 181 VAL A CA 1
ATOM 1385 C C . VAL A 1 181 ? 0.510 1.987 1.477 1.00 91.12 181 VAL A C 1
ATOM 1387 O O . VAL A 1 181 ? -0.298 2.252 2.357 1.00 91.12 181 VAL A O 1
ATOM 1390 N N . THR A 1 182 ? 0.159 2.046 0.197 1.00 88.69 182 THR A N 1
ATOM 1391 C CA . THR A 1 182 ? -1.163 2.516 -0.247 1.00 88.69 182 THR A CA 1
ATOM 1392 C C . THR A 1 182 ? -2.178 1.384 -0.382 1.00 88.69 182 THR A C 1
ATOM 1394 O O . THR A 1 182 ? -3.274 1.464 0.177 1.00 88.69 182 THR A O 1
ATOM 1397 N N . ILE A 1 183 ? -1.813 0.296 -1.064 1.00 90.50 183 ILE A N 1
ATOM 1398 C CA . ILE A 1 183 ? -2.744 -0.794 -1.384 1.00 90.50 183 ILE A CA 1
ATOM 1399 C C . ILE A 1 183 ? -2.862 -1.812 -0.250 1.00 90.50 183 ILE A C 1
ATOM 1401 O O . ILE A 1 183 ? -3.964 -2.294 0.021 1.00 90.50 183 ILE A O 1
ATOM 1405 N N . ALA A 1 184 ? -1.772 -2.146 0.448 1.00 87.75 184 ALA A N 1
ATOM 1406 C CA . ALA A 1 184 ? -1.818 -3.188 1.471 1.00 87.75 184 ALA A CA 1
ATOM 1407 C C . ALA A 1 184 ? -2.764 -2.871 2.646 1.00 87.75 184 ALA A C 1
ATOM 1409 O O . ALA A 1 184 ? -3.579 -3.735 2.980 1.00 87.75 184 ALA A O 1
ATOM 1410 N N . PRO A 1 185 ? -2.742 -1.673 3.270 1.00 85.12 185 PRO A N 1
ATOM 1411 C CA . PRO A 1 185 ? -3.704 -1.354 4.325 1.00 85.12 185 PRO A CA 1
ATOM 1412 C C . PRO A 1 185 ? -5.145 -1.346 3.809 1.00 85.12 185 PRO A C 1
ATOM 1414 O O . PRO A 1 185 ? -6.035 -1.830 4.506 1.00 85.12 185 PRO A O 1
ATOM 1417 N N . LEU A 1 186 ? -5.385 -0.889 2.574 1.00 85.12 186 LEU A N 1
ATOM 1418 C CA . LEU A 1 186 ? -6.717 -0.902 1.962 1.00 85.12 186 LEU A CA 1
ATOM 1419 C C . LEU A 1 186 ? -7.232 -2.339 1.817 1.00 85.12 186 LEU A C 1
ATOM 1421 O O . LEU A 1 186 ? -8.342 -2.665 2.245 1.00 85.12 186 LEU A O 1
ATOM 1425 N N . ALA A 1 187 ? -6.391 -3.221 1.279 1.00 83.06 187 ALA A N 1
ATOM 1426 C CA . ALA A 1 187 ? -6.710 -4.629 1.128 1.00 83.06 187 ALA A CA 1
ATOM 1427 C C . ALA A 1 187 ? -6.957 -5.302 2.487 1.00 83.06 187 ALA A C 1
ATOM 1429 O O . ALA A 1 187 ? -7.935 -6.027 2.648 1.00 83.06 187 ALA A O 1
ATOM 1430 N N . LEU A 1 188 ? -6.138 -5.020 3.498 1.00 81.69 188 LEU A N 1
ATOM 1431 C CA . LEU A 1 188 ? -6.268 -5.630 4.825 1.00 81.69 188 LEU A CA 1
ATOM 1432 C C . LEU A 1 188 ? -7.483 -5.124 5.620 1.00 81.69 188 LEU A C 1
ATOM 1434 O O . LEU A 1 188 ? -8.038 -5.876 6.424 1.00 81.69 188 LEU A O 1
ATOM 1438 N N . ILE A 1 189 ? -7.907 -3.875 5.413 1.00 80.12 189 ILE A N 1
ATOM 1439 C CA . ILE A 1 189 ? -9.051 -3.282 6.122 1.00 80.12 189 ILE A CA 1
ATOM 1440 C C . ILE A 1 189 ? -10.376 -3.640 5.444 1.00 80.12 189 ILE A C 1
ATOM 1442 O O . ILE A 1 189 ? -11.340 -3.951 6.143 1.00 80.12 189 ILE A O 1
ATOM 1446 N N . PHE A 1 190 ? -10.437 -3.620 4.109 1.00 78.50 190 PHE A N 1
ATOM 1447 C CA . PHE A 1 190 ? -11.692 -3.788 3.366 1.00 78.50 190 PHE A CA 1
ATOM 1448 C C . PHE A 1 190 ? -11.836 -5.173 2.722 1.00 78.50 190 PHE A C 1
ATOM 1450 O O . PHE A 1 190 ? -12.902 -5.784 2.810 1.00 78.50 190 PHE A O 1
ATOM 1457 N N . ILE A 1 191 ? -10.774 -5.701 2.105 1.00 78.12 191 ILE A N 1
ATOM 1458 C CA . ILE A 1 191 ? -10.835 -6.925 1.286 1.00 78.12 191 ILE A CA 1
ATOM 1459 C C . ILE A 1 191 ? -10.661 -8.182 2.145 1.00 78.12 191 ILE A C 1
ATOM 1461 O O . ILE A 1 191 ? -11.463 -9.107 2.048 1.00 78.12 191 ILE A O 1
ATOM 1465 N N . ALA A 1 192 ? -9.667 -8.211 3.032 1.00 75.81 192 ALA A N 1
ATOM 1466 C CA . ALA A 1 192 ? -9.378 -9.328 3.930 1.00 75.81 192 ALA A CA 1
ATOM 1467 C C . ALA A 1 192 ? -10.595 -9.797 4.761 1.00 75.81 192 ALA A C 1
ATOM 1469 O O . ALA A 1 192 ? -10.908 -10.992 4.751 1.00 75.81 192 ALA A O 1
ATOM 1470 N N . PRO A 1 193 ? -11.362 -8.920 5.450 1.00 71.50 193 PRO A N 1
ATOM 1471 C CA . PRO A 1 193 ? -12.560 -9.368 6.162 1.00 71.50 193 PRO A CA 1
ATOM 1472 C C . PRO A 1 193 ? -13.646 -9.902 5.217 1.00 71.50 193 PRO A C 1
ATOM 1474 O O . PRO A 1 193 ? -14.355 -10.847 5.575 1.00 71.50 193 PRO A O 1
ATOM 1477 N N . LEU A 1 194 ? -13.764 -9.351 4.005 1.00 70.00 194 LEU A N 1
ATOM 1478 C CA . LEU A 1 194 ? -14.724 -9.814 3.005 1.00 70.00 194 LEU A CA 1
ATOM 1479 C C . LEU A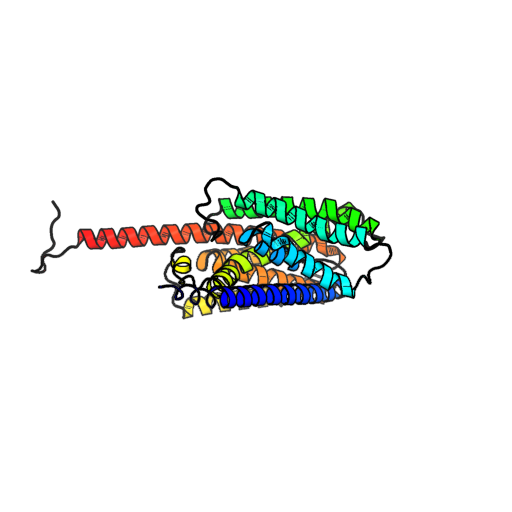 1 194 ? -14.341 -11.199 2.457 1.00 70.00 194 LEU A C 1
ATOM 1481 O O . LEU A 1 194 ? -15.198 -12.078 2.345 1.00 70.00 194 LEU A O 1
ATOM 1485 N N . ALA A 1 195 ? -13.049 -11.429 2.215 1.00 71.94 195 ALA A N 1
ATOM 1486 C CA . ALA A 1 195 ? -12.496 -12.718 1.811 1.00 71.94 195 ALA A CA 1
ATOM 1487 C C . ALA A 1 195 ? -12.710 -13.787 2.895 1.00 71.94 195 ALA A C 1
ATOM 1489 O O . ALA A 1 195 ? -13.215 -14.878 2.605 1.00 71.94 195 ALA A O 1
ATOM 1490 N N . ARG A 1 196 ? -12.430 -13.459 4.167 1.00 72.44 196 ARG A N 1
ATOM 1491 C CA . ARG A 1 196 ? -12.693 -14.354 5.309 1.00 72.44 196 ARG A CA 1
ATOM 1492 C C . ARG A 1 196 ? -14.175 -14.699 5.437 1.00 72.44 196 ARG A C 1
ATOM 1494 O O . ARG A 1 196 ? -14.513 -15.872 5.612 1.00 72.44 196 ARG A O 1
ATOM 1501 N N . ARG A 1 197 ? -15.070 -13.722 5.263 1.00 72.06 197 ARG A N 1
ATOM 1502 C CA . ARG A 1 197 ? -16.524 -13.954 5.237 1.00 72.06 197 ARG A CA 1
ATOM 1503 C C . ARG A 1 197 ? -16.919 -14.909 4.111 1.00 72.06 197 ARG A C 1
ATOM 1505 O O . ARG A 1 197 ? -17.693 -15.840 4.343 1.00 72.06 197 ARG A O 1
ATOM 1512 N N . PHE A 1 198 ? -16.392 -14.695 2.907 1.00 73.00 198 PHE A N 1
ATOM 1513 C CA . PHE A 1 198 ? -16.733 -15.497 1.735 1.00 73.00 198 PHE A CA 1
ATOM 1514 C C . PHE A 1 198 ? -16.296 -16.959 1.900 1.00 73.00 198 PHE A C 1
ATOM 1516 O O . PHE A 1 198 ? -17.090 -17.874 1.656 1.00 73.00 198 PHE A O 1
ATOM 1523 N N . VAL A 1 199 ? -15.075 -17.186 2.394 1.00 70.75 199 VAL A N 1
ATOM 1524 C CA . VAL A 1 199 ? -14.489 -18.528 2.544 1.00 70.75 199 VAL A CA 1
ATOM 1525 C C . VAL A 1 199 ? -14.980 -19.247 3.807 1.00 70.75 199 VAL A C 1
ATOM 1527 O O . VAL A 1 199 ? -15.366 -20.413 3.725 1.00 70.75 199 VAL A O 1
ATOM 1530 N N . ARG A 1 200 ? -15.000 -18.579 4.970 1.00 67.00 200 ARG A N 1
ATOM 1531 C CA . ARG A 1 200 ? -15.222 -19.224 6.283 1.00 67.00 200 ARG A CA 1
ATOM 1532 C C . ARG A 1 200 ? -16.607 -19.010 6.893 1.00 67.00 200 ARG A C 1
ATOM 1534 O O . ARG A 1 200 ? -16.897 -19.636 7.907 1.00 67.00 200 ARG A O 1
ATOM 1541 N N . LYS A 1 201 ? -17.467 -18.167 6.302 1.00 61.47 201 LYS A N 1
ATOM 1542 C CA . LYS A 1 201 ? -18.751 -17.740 6.904 1.00 61.47 201 LYS A CA 1
ATOM 1543 C C . LYS A 1 201 ? -18.599 -17.241 8.354 1.00 61.47 201 LYS A C 1
ATOM 1545 O O . LYS A 1 201 ? -19.526 -17.378 9.148 1.00 61.47 201 LYS A O 1
ATOM 1550 N N . GLU A 1 202 ? -17.443 -16.681 8.712 1.00 57.03 202 GLU A N 1
ATOM 1551 C CA . GLU A 1 202 ? -17.265 -16.081 10.035 1.00 57.03 202 GLU A CA 1
ATOM 1552 C C . GLU A 1 202 ? -18.283 -14.934 10.199 1.00 57.03 202 GLU A C 1
ATOM 1554 O O . GLU A 1 202 ? -18.420 -14.107 9.286 1.00 57.03 202 GLU A O 1
ATOM 1559 N N . PRO A 1 203 ? -19.041 -14.887 11.312 1.00 44.81 203 PRO A N 1
ATOM 1560 C CA . PRO A 1 203 ? -19.957 -13.786 11.568 1.00 44.81 203 PRO A CA 1
ATOM 1561 C C . PRO A 1 203 ? -19.163 -12.480 11.657 1.00 44.81 203 PRO A C 1
ATOM 1563 O O . PRO A 1 203 ? -18.048 -12.450 12.179 1.00 44.81 203 PRO A O 1
ATOM 1566 N N . LEU A 1 204 ? -19.759 -11.378 11.188 1.00 51.03 204 LEU A N 1
ATOM 1567 C CA . LEU A 1 204 ? -19.164 -10.031 11.128 1.00 51.03 204 LEU A CA 1
ATOM 1568 C C . LEU A 1 204 ? -18.767 -9.440 12.501 1.00 51.03 204 LEU A C 1
ATOM 1570 O O . LEU A 1 204 ? -18.416 -8.267 12.599 1.00 51.03 204 LEU A O 1
ATOM 1574 N N . HIS A 1 205 ? -18.806 -10.233 13.570 1.00 38.59 205 HIS A N 1
ATOM 1575 C CA . HIS A 1 205 ? -18.556 -9.817 14.943 1.00 38.59 205 HIS A CA 1
ATOM 1576 C C . HIS A 1 205 ? -17.118 -9.318 15.174 1.00 38.59 205 HIS A C 1
ATOM 1578 O O . HIS A 1 205 ? -16.878 -8.558 16.107 1.00 38.59 205 HIS A O 1
ATOM 1584 N N . LEU A 1 206 ? -16.169 -9.658 14.292 1.00 41.78 206 LEU A N 1
ATOM 1585 C CA . LEU A 1 206 ? -14.818 -9.081 14.303 1.00 41.78 206 LEU A CA 1
ATOM 1586 C C . LEU A 1 206 ? -14.784 -7.615 13.835 1.00 41.78 206 LEU A C 1
ATOM 1588 O O . LEU A 1 206 ? -13.957 -6.852 14.331 1.00 41.78 206 LEU A O 1
ATOM 1592 N N . LEU A 1 207 ? -15.719 -7.182 12.976 1.00 43.91 207 LEU A N 1
ATOM 1593 C CA . LEU A 1 207 ? -15.864 -5.768 12.598 1.00 43.91 207 LEU A CA 1
ATOM 1594 C C . LEU A 1 207 ? -16.351 -4.909 13.781 1.00 43.91 207 LEU A C 1
ATOM 1596 O O . LEU A 1 207 ? -16.089 -3.709 13.805 1.00 43.91 207 LEU A O 1
ATOM 1600 N N . LYS A 1 208 ? -17.006 -5.546 14.766 1.00 37.06 208 LYS A N 1
ATOM 1601 C CA . LYS A 1 208 ? -17.528 -4.947 16.006 1.00 37.06 208 LYS A CA 1
ATOM 1602 C C . LYS A 1 208 ? -16.454 -4.754 17.091 1.00 37.06 208 LYS A C 1
ATOM 1604 O O . LYS A 1 208 ? -16.720 -4.118 18.099 1.00 37.06 208 LYS A O 1
ATOM 1609 N N . THR A 1 209 ? -15.244 -5.298 16.906 1.00 37.53 209 THR A N 1
ATOM 1610 C CA . THR A 1 209 ? -14.140 -5.157 17.887 1.00 37.53 209 THR A CA 1
ATOM 1611 C C . THR A 1 209 ? -13.263 -3.928 17.672 1.00 37.53 209 THR A C 1
ATOM 1613 O O . THR A 1 209 ? -12.428 -3.614 18.523 1.00 37.53 209 THR A O 1
ATOM 1616 N N . VAL A 1 210 ? -13.453 -3.217 16.563 1.00 40.84 210 VAL A N 1
ATOM 1617 C CA . VAL A 1 210 ? -13.091 -1.805 16.475 1.00 40.84 210 VAL A CA 1
ATOM 1618 C C . VAL A 1 210 ? -14.343 -1.073 16.939 1.00 40.84 210 VAL A C 1
ATOM 1620 O O . VAL A 1 210 ? -15.357 -1.214 16.250 1.00 40.84 210 VAL A O 1
ATOM 1623 N N . PRO A 1 211 ? -14.334 -0.382 18.094 1.00 38.25 211 PRO A N 1
ATOM 1624 C CA . PRO A 1 211 ? -15.486 0.401 18.497 1.00 38.25 211 PRO A CA 1
ATOM 1625 C C . PRO A 1 211 ? -15.746 1.384 17.363 1.00 38.25 211 PRO A C 1
ATOM 1627 O O . PRO A 1 211 ? -14.926 2.246 17.046 1.00 38.25 211 PRO A O 1
ATOM 1630 N N . SER A 1 212 ? -16.856 1.164 16.668 1.00 40.88 212 SER A N 1
ATOM 1631 C CA . SER A 1 212 ? -17.429 2.163 15.792 1.00 40.88 212 SER A CA 1
ATOM 1632 C C . SER A 1 212 ? -17.980 3.206 16.744 1.00 40.88 212 SER A C 1
ATOM 1634 O O . SER A 1 212 ? -19.149 3.139 17.105 1.00 40.88 212 SER A O 1
ATOM 1636 N N . VAL A 1 213 ? -17.103 4.095 17.219 1.00 41.94 213 VAL A N 1
ATOM 1637 C CA . VAL A 1 213 ? -17.515 5.342 17.857 1.00 41.94 213 VAL A CA 1
ATOM 1638 C C . VAL A 1 213 ? -18.542 5.936 16.911 1.00 41.94 213 VAL A C 1
ATOM 1640 O O . VAL A 1 213 ? -18.278 6.007 15.706 1.00 41.94 213 VAL A O 1
ATOM 1643 N N . GLU A 1 214 ? -19.745 6.172 17.431 1.00 41.94 214 GLU A N 1
ATOM 1644 C CA . GLU A 1 214 ? -20.907 6.564 16.645 1.00 41.94 214 GLU A CA 1
ATOM 1645 C C . GLU A 1 214 ? -20.497 7.581 15.597 1.00 41.94 214 GLU A C 1
ATOM 1647 O O . GLU A 1 214 ? -19.941 8.638 15.899 1.00 41.94 214 GLU A O 1
ATOM 1652 N N . SER A 1 215 ? -20.719 7.189 14.344 1.00 43.28 215 SER A N 1
ATOM 1653 C CA . SER A 1 215 ? -20.496 8.049 13.200 1.00 43.28 215 SER A CA 1
ATOM 1654 C C . SER A 1 215 ? -21.179 9.385 13.498 1.00 43.28 215 SER A C 1
ATOM 1656 O O . SER A 1 215 ? -22.370 9.362 13.834 1.00 43.28 215 SER A O 1
ATOM 1658 N N . PRO A 1 216 ? -20.509 10.543 13.322 1.00 48.16 216 PRO A N 1
ATOM 1659 C CA . PRO A 1 216 ? -21.251 11.788 13.153 1.00 48.16 216 PRO A CA 1
ATOM 1660 C C . PRO A 1 216 ? -22.337 11.516 12.108 1.00 48.16 216 PRO A C 1
ATOM 1662 O O . PRO A 1 216 ? -22.089 10.728 11.187 1.00 48.16 216 PRO A O 1
ATOM 1665 N N . SER A 1 217 ? -23.545 12.062 12.314 1.00 52.25 217 SER A N 1
ATOM 1666 C CA . SER A 1 217 ? -24.743 11.736 11.522 1.00 52.25 217 SER A CA 1
ATOM 1667 C C . SER A 1 217 ? -24.381 11.428 10.066 1.00 52.25 217 SER A C 1
ATOM 1669 O O . SER A 1 217 ? -23.611 12.172 9.466 1.00 52.25 217 SER A O 1
ATOM 1671 N N . VAL A 1 218 ? -24.877 10.324 9.497 1.00 57.88 218 VAL A N 1
ATOM 1672 C CA . VAL A 1 218 ? -24.435 9.819 8.177 1.00 57.88 218 VAL A CA 1
ATOM 1673 C C . VAL A 1 218 ? -24.386 10.933 7.114 1.00 57.88 218 VAL A C 1
ATOM 1675 O O . VAL A 1 218 ? -23.489 10.951 6.278 1.00 57.88 218 VAL A O 1
ATOM 1678 N N . ARG A 1 219 ? -25.280 11.931 7.206 1.00 53.66 219 ARG A N 1
ATOM 1679 C CA . ARG A 1 219 ? -25.256 13.154 6.386 1.00 53.66 219 ARG A CA 1
ATOM 1680 C C . ARG A 1 219 ? -24.035 14.046 6.602 1.00 53.66 219 ARG A C 1
ATOM 1682 O O . ARG A 1 219 ? -23.477 14.509 5.618 1.00 53.66 219 ARG A O 1
ATOM 1689 N N . LEU A 1 220 ? -23.634 14.310 7.842 1.00 63.09 220 LEU A N 1
ATOM 1690 C CA . LEU A 1 220 ? -22.458 15.118 8.162 1.00 63.09 220 LEU A CA 1
ATOM 1691 C C . LEU A 1 220 ? -21.167 14.411 7.731 1.00 63.09 220 LEU A C 1
ATOM 1693 O O . LEU A 1 220 ? -20.289 15.062 7.182 1.00 63.09 220 LEU A O 1
ATOM 1697 N N . GLY A 1 221 ? -21.090 13.082 7.878 1.00 63.62 221 GLY A N 1
ATOM 1698 C CA . GLY A 1 221 ? -19.976 12.286 7.345 1.00 63.62 221 GLY A CA 1
ATOM 1699 C C . GLY A 1 221 ? -19.891 12.335 5.814 1.00 63.62 221 GLY A C 1
ATOM 1700 O O . GLY A 1 221 ? -18.815 12.552 5.261 1.00 63.62 221 GLY A O 1
ATOM 1701 N N . ILE A 1 222 ? -21.031 12.221 5.118 1.00 65.88 222 ILE A N 1
ATOM 1702 C CA . ILE A 1 222 ? -21.100 12.362 3.652 1.00 65.88 222 ILE A CA 1
ATOM 1703 C C . ILE A 1 222 ? -20.752 13.790 3.215 1.00 65.88 222 ILE A C 1
ATOM 1705 O O . ILE A 1 222 ? -20.010 13.960 2.254 1.00 65.88 222 ILE A O 1
ATOM 1709 N N . LEU A 1 223 ? -21.249 14.812 3.916 1.00 69.12 223 LEU A N 1
ATOM 1710 C CA . LEU A 1 223 ? -20.964 16.214 3.609 1.00 69.12 223 LEU A CA 1
ATOM 1711 C C . LEU A 1 223 ? -19.481 16.525 3.812 1.00 69.12 223 LEU A C 1
ATOM 1713 O O . LEU A 1 223 ? -18.858 17.135 2.952 1.00 69.12 223 LEU A O 1
ATOM 1717 N N . GLN A 1 224 ? -18.900 16.066 4.917 1.00 66.75 224 GLN A N 1
ATOM 1718 C CA . GLN A 1 224 ? -17.491 16.268 5.228 1.00 66.75 224 GLN A CA 1
ATOM 1719 C C . GLN A 1 224 ? -16.588 15.510 4.250 1.00 66.75 224 GLN A C 1
ATOM 1721 O O . GLN A 1 224 ? -15.616 16.079 3.760 1.00 66.75 224 GLN A O 1
ATOM 1726 N N . GLY A 1 225 ? -16.949 14.274 3.892 1.00 67.50 225 GLY A N 1
ATOM 1727 C CA . GLY A 1 225 ? -16.284 13.523 2.828 1.00 67.50 225 GLY A CA 1
ATOM 1728 C C . GLY A 1 225 ? -16.402 14.216 1.468 1.00 67.50 225 GLY A C 1
ATOM 1729 O O . GLY A 1 225 ? -15.411 14.324 0.752 1.00 67.50 225 GLY A O 1
ATOM 1730 N N . GLY A 1 226 ? -17.578 14.754 1.141 1.00 70.44 226 GLY A N 1
ATOM 1731 C CA . GLY A 1 226 ? -17.827 15.509 -0.087 1.00 70.44 226 GLY A CA 1
ATOM 1732 C C . GLY A 1 226 ? -17.013 16.799 -0.164 1.00 70.44 226 GLY A C 1
ATOM 1733 O O . GLY A 1 226 ? -16.380 17.053 -1.182 1.00 70.44 226 GLY A O 1
ATOM 1734 N N . VAL A 1 227 ? -16.948 17.571 0.925 1.00 72.25 227 VAL A N 1
ATOM 1735 C CA . VAL A 1 227 ? -16.109 18.776 1.029 1.00 72.25 227 VAL A CA 1
ATOM 1736 C C . VAL A 1 227 ? -14.635 18.417 0.907 1.00 72.25 227 VAL A C 1
ATOM 1738 O O . VAL A 1 227 ? -13.913 19.099 0.192 1.00 72.25 227 VAL A O 1
ATOM 1741 N N . SER A 1 228 ? -14.187 17.330 1.539 1.00 64.31 228 SER A N 1
ATOM 1742 C CA . SER A 1 228 ? -12.823 16.834 1.372 1.00 64.31 228 SER A CA 1
ATOM 1743 C C . SER A 1 228 ? -12.531 16.479 -0.083 1.00 64.31 228 SER A C 1
ATOM 1745 O O . SER A 1 228 ? -11.562 16.991 -0.626 1.00 64.31 228 SER A O 1
ATOM 1747 N N . VAL A 1 229 ? -13.378 15.687 -0.747 1.00 69.50 229 VAL A N 1
ATOM 1748 C CA . VAL A 1 229 ? -13.214 15.348 -2.173 1.00 69.50 229 VAL A CA 1
ATOM 1749 C C . VAL A 1 229 ? -13.222 16.603 -3.045 1.00 69.50 229 VAL A C 1
ATOM 1751 O O . VAL A 1 229 ? -12.384 16.726 -3.931 1.00 69.50 229 VAL A O 1
ATOM 1754 N N . MET A 1 230 ? -14.098 17.567 -2.764 1.00 73.94 230 MET A N 1
ATOM 1755 C CA . MET A 1 230 ? -14.148 18.835 -3.489 1.00 73.94 230 MET A CA 1
ATOM 1756 C C . MET A 1 230 ? -12.870 19.658 -3.292 1.00 73.94 230 MET A C 1
ATOM 1758 O O . MET A 1 230 ? -12.362 20.207 -4.261 1.00 73.94 230 MET A O 1
ATOM 1762 N N . LEU A 1 231 ? -12.317 19.710 -2.075 1.00 69.06 231 LEU A N 1
ATOM 1763 C CA . LEU A 1 231 ? -11.052 20.397 -1.789 1.00 69.06 231 LEU A CA 1
ATOM 1764 C C . LEU A 1 231 ? -9.876 19.728 -2.502 1.00 69.06 231 LEU A C 1
ATOM 1766 O O . LEU A 1 231 ? -8.977 20.408 -2.976 1.00 69.06 231 LEU A O 1
ATOM 1770 N N . ILE A 1 232 ? -9.900 18.399 -2.588 1.00 67.56 232 ILE A N 1
ATOM 1771 C CA . ILE A 1 232 ? -8.886 17.592 -3.271 1.00 67.56 232 ILE A CA 1
ATOM 1772 C C . ILE A 1 232 ? -8.937 17.873 -4.768 1.00 67.56 232 ILE A C 1
ATOM 1774 O O . ILE A 1 232 ? -7.922 18.238 -5.352 1.00 67.56 232 ILE A O 1
ATOM 1778 N N . VAL A 1 233 ? -10.125 17.779 -5.372 1.00 68.94 233 VAL A N 1
ATOM 1779 C CA . VAL A 1 233 ? -10.329 18.114 -6.786 1.00 68.94 233 VAL A CA 1
ATOM 1780 C C . VAL A 1 233 ? -9.947 19.569 -7.040 1.00 6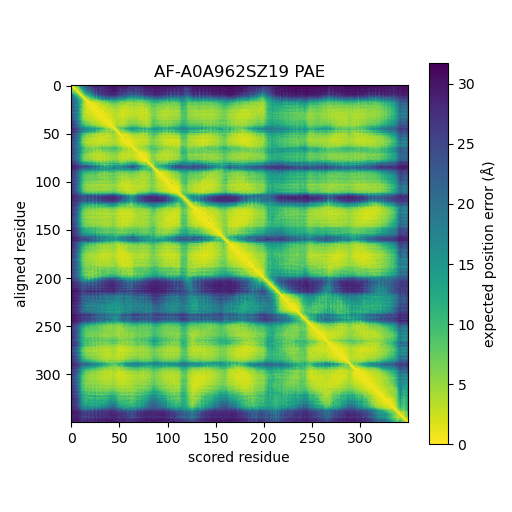8.94 233 VAL A C 1
ATOM 1782 O O . VAL A 1 233 ? -9.230 19.834 -7.990 1.00 68.94 233 VAL A O 1
ATOM 1785 N N . ALA A 1 234 ? -10.327 20.509 -6.175 1.00 68.56 234 ALA A N 1
ATOM 1786 C CA . ALA A 1 234 ? -9.949 21.910 -6.329 1.00 68.56 234 ALA A CA 1
ATOM 1787 C C . ALA A 1 234 ? -8.428 22.124 -6.252 1.00 68.56 234 ALA A C 1
ATOM 1789 O O . ALA A 1 234 ? -7.891 22.865 -7.065 1.00 68.56 234 ALA A O 1
ATOM 1790 N N . LEU A 1 235 ? -7.721 21.465 -5.327 1.00 66.38 235 LEU A N 1
ATOM 1791 C CA . LEU A 1 235 ? -6.273 21.633 -5.158 1.00 66.38 235 LEU A CA 1
ATOM 1792 C C . LEU A 1 235 ? -5.464 20.980 -6.292 1.00 66.38 235 LEU A C 1
ATOM 1794 O O . LEU A 1 235 ? -4.393 21.472 -6.634 1.00 66.38 235 LEU A O 1
ATOM 1798 N N . LEU A 1 236 ? -5.969 19.882 -6.862 1.00 64.50 236 LEU A N 1
ATOM 1799 C CA . LEU A 1 236 ? -5.323 19.143 -7.954 1.00 64.50 236 LEU A CA 1
ATOM 1800 C C . LEU A 1 236 ? -5.692 19.669 -9.346 1.00 64.50 236 LEU A C 1
ATOM 1802 O O . LEU A 1 236 ? -4.862 19.623 -10.246 1.00 64.50 236 LEU A O 1
ATOM 1806 N N . TRP A 1 237 ? -6.925 20.146 -9.522 1.00 65.31 237 TRP A N 1
ATOM 1807 C CA . TRP A 1 237 ? -7.442 20.658 -10.795 1.00 65.31 237 TRP A CA 1
ATOM 1808 C C . TRP A 1 237 ? -7.240 22.162 -10.949 1.00 65.31 237 TRP A C 1
ATOM 1810 O O . TRP A 1 237 ? -7.354 22.692 -12.056 1.00 65.31 237 TRP A O 1
ATOM 1820 N N . MET A 1 238 ? -6.942 22.878 -9.858 1.00 60.66 238 MET A N 1
ATOM 1821 C CA . MET A 1 238 ? -6.444 24.234 -10.006 1.00 60.66 238 MET A CA 1
ATOM 1822 C C . MET A 1 238 ? -5.163 24.179 -10.844 1.00 60.66 238 MET A C 1
ATOM 1824 O O . MET A 1 238 ? -4.267 23.392 -10.529 1.00 60.66 238 MET A O 1
ATOM 1828 N N . PRO A 1 239 ? -5.038 25.030 -11.872 1.00 56.19 239 PRO A N 1
ATOM 1829 C CA . PRO A 1 239 ? -3.869 25.079 -12.738 1.00 56.19 239 PRO A CA 1
ATOM 1830 C C . PRO A 1 239 ? -2.655 25.699 -12.022 1.00 56.19 239 PRO A C 1
ATOM 1832 O O . PRO A 1 239 ? -1.939 26.507 -12.597 1.00 56.19 239 PRO A O 1
ATOM 1835 N N . LEU A 1 240 ? -2.386 25.332 -10.765 1.00 55.88 240 LEU A N 1
ATOM 1836 C CA . LEU A 1 240 ? -1.220 25.767 -9.993 1.00 55.88 240 LEU A CA 1
ATOM 1837 C C . LEU A 1 240 ? 0.110 25.634 -10.765 1.00 55.88 240 LEU A C 1
ATOM 1839 O O . LEU A 1 240 ? 0.910 26.562 -10.670 1.00 55.88 240 LEU A O 1
ATOM 1843 N N . PRO A 1 241 ? 0.355 24.568 -11.562 1.00 56.03 241 PRO A N 1
ATOM 1844 C CA . PRO A 1 241 ? 1.578 24.462 -12.362 1.00 56.03 241 PRO A CA 1
ATOM 1845 C C . PRO A 1 241 ? 1.682 25.530 -13.457 1.00 56.03 241 PRO A C 1
ATOM 1847 O O . PRO A 1 241 ? 2.780 25.938 -13.817 1.00 56.03 241 PRO A O 1
ATOM 1850 N N . GLN A 1 242 ? 0.543 25.995 -13.979 1.00 55.84 242 GLN A N 1
ATOM 1851 C CA . GLN A 1 242 ? 0.480 26.965 -15.076 1.00 55.84 242 GLN A CA 1
ATOM 1852 C C . GLN A 1 242 ? 0.680 28.405 -14.586 1.00 55.84 242 GLN A C 1
ATOM 1854 O O . GLN A 1 242 ? 1.085 29.262 -15.358 1.00 55.84 242 GLN A O 1
ATOM 1859 N N . TRP A 1 243 ? 0.395 28.684 -13.309 1.00 51.84 243 TRP A N 1
ATOM 1860 C CA . TRP A 1 243 ? 0.525 30.027 -12.730 1.00 51.84 243 TRP A CA 1
ATOM 1861 C C . TRP A 1 243 ? 1.951 30.381 -12.296 1.00 51.84 243 TRP A C 1
ATOM 1863 O O . TRP A 1 243 ? 2.241 31.556 -12.086 1.00 51.84 243 TRP A O 1
ATOM 1873 N N . LEU A 1 244 ? 2.823 29.387 -12.118 1.00 56.28 244 LEU A N 1
ATOM 1874 C CA . LEU A 1 244 ? 4.144 29.571 -11.511 1.00 56.28 244 LEU A CA 1
ATOM 1875 C C . LEU A 1 244 ? 5.317 29.384 -12.485 1.00 56.28 244 LEU A C 1
ATOM 1877 O O . LEU A 1 244 ? 6.456 29.507 -12.042 1.00 56.28 244 LEU A O 1
ATOM 1881 N N . ASP A 1 245 ? 5.071 29.062 -13.765 1.00 58.91 245 ASP A N 1
ATOM 1882 C CA . ASP A 1 245 ? 6.087 28.717 -14.790 1.00 58.91 245 ASP A CA 1
ATOM 1883 C C . ASP A 1 245 ? 7.120 27.646 -14.348 1.00 58.91 245 ASP A C 1
ATOM 1885 O O . ASP A 1 245 ? 8.081 27.339 -15.053 1.00 58.91 245 ASP A O 1
ATOM 1889 N N . GLN A 1 246 ? 6.920 27.039 -13.175 1.00 62.16 246 GLN A N 1
ATOM 1890 C CA . GLN A 1 246 ? 7.794 26.075 -12.525 1.00 62.16 246 GLN A CA 1
ATOM 1891 C C . GLN A 1 246 ? 6.948 25.023 -11.810 1.00 62.16 246 GLN A C 1
ATOM 1893 O O . GLN A 1 246 ? 5.997 25.325 -11.086 1.00 62.16 246 GLN A O 1
ATOM 1898 N N . SER A 1 247 ? 7.325 23.759 -11.997 1.00 66.62 247 SER A N 1
ATOM 1899 C CA . SER A 1 247 ? 6.679 22.628 -11.334 1.00 66.62 247 SER A CA 1
ATOM 1900 C C . SER A 1 247 ? 7.290 22.402 -9.952 1.00 66.62 247 SER A C 1
ATOM 1902 O O . SER A 1 247 ? 8.460 22.046 -9.838 1.00 66.62 247 SER A O 1
ATOM 1904 N N . TYR A 1 248 ? 6.489 22.575 -8.895 1.00 72.06 248 TYR A N 1
ATOM 1905 C CA . TYR A 1 248 ? 6.900 22.339 -7.507 1.00 72.06 248 TYR A CA 1
ATOM 1906 C C . TYR A 1 248 ? 6.285 21.037 -6.962 1.00 72.06 248 TYR A C 1
ATOM 1908 O O . TYR A 1 248 ? 5.195 21.069 -6.382 1.00 72.06 248 TYR A O 1
ATOM 1916 N N . PRO A 1 249 ? 6.963 19.879 -7.078 1.00 72.94 249 PRO A N 1
ATOM 1917 C CA . PRO A 1 249 ? 6.423 18.590 -6.626 1.00 72.94 249 PRO A CA 1
ATOM 1918 C C . PRO A 1 249 ? 6.076 18.573 -5.131 1.00 72.94 249 PRO A C 1
ATOM 1920 O O . PRO A 1 249 ? 5.105 17.937 -4.719 1.00 72.94 249 PRO A O 1
ATOM 1923 N N . PHE A 1 250 ? 6.805 19.336 -4.313 1.00 78.38 250 PHE A N 1
ATOM 1924 C CA . PHE A 1 250 ? 6.561 19.457 -2.874 1.00 78.38 250 PHE A CA 1
ATOM 1925 C C . PHE A 1 250 ? 5.281 20.217 -2.514 1.00 78.38 250 PHE A C 1
ATOM 1927 O O . PHE A 1 250 ? 4.818 20.094 -1.382 1.00 78.38 250 PHE A O 1
ATOM 1934 N N . MET A 1 251 ? 4.648 20.940 -3.446 1.00 75.75 251 MET A N 1
ATOM 1935 C CA . MET A 1 251 ? 3.333 21.534 -3.177 1.00 75.75 251 MET A CA 1
ATOM 1936 C C . MET A 1 251 ? 2.250 20.480 -2.939 1.00 75.75 251 MET A C 1
ATOM 1938 O O . MET A 1 251 ? 1.285 20.743 -2.226 1.00 75.75 251 MET A O 1
ATOM 1942 N N . THR A 1 252 ? 2.437 19.247 -3.419 1.00 75.56 252 THR A N 1
ATOM 1943 C CA . THR A 1 252 ? 1.543 18.127 -3.079 1.00 75.56 252 THR A CA 1
ATOM 1944 C C . THR A 1 252 ? 1.491 17.848 -1.569 1.00 75.56 252 THR A C 1
ATOM 1946 O O . THR A 1 252 ? 0.500 17.311 -1.079 1.00 75.56 252 THR A O 1
ATOM 1949 N N . LEU A 1 253 ? 2.490 18.287 -0.789 1.00 80.94 253 LEU A N 1
ATOM 1950 C CA . LEU A 1 253 ? 2.480 18.186 0.673 1.00 80.94 253 LEU A CA 1
ATOM 1951 C C . LEU A 1 253 ? 1.397 19.056 1.331 1.00 80.94 253 LEU A C 1
ATOM 1953 O O . LEU A 1 253 ? 1.014 18.765 2.463 1.00 80.94 253 LEU A O 1
ATOM 1957 N N . LEU A 1 254 ? 0.824 20.051 0.637 1.00 80.12 254 LEU A N 1
ATOM 1958 C CA . LEU A 1 254 ? -0.353 20.787 1.129 1.00 80.12 254 LEU A CA 1
ATOM 1959 C C . LEU A 1 254 ? -1.602 19.897 1.271 1.00 80.12 254 LEU A C 1
ATOM 1961 O O . LEU A 1 254 ? -2.578 20.296 1.905 1.00 80.12 254 LEU A O 1
ATOM 1965 N N . LEU A 1 255 ? -1.566 18.666 0.756 1.00 80.06 255 LEU A N 1
ATOM 1966 C CA . LEU A 1 255 ? -2.593 17.657 1.002 1.00 80.06 255 LEU A CA 1
ATOM 1967 C C . LEU A 1 255 ? -2.538 17.074 2.428 1.00 80.06 255 LEU A C 1
ATOM 1969 O O . LEU A 1 255 ? -3.530 16.493 2.883 1.00 80.06 255 LEU A O 1
ATOM 1973 N N . LEU A 1 256 ? -1.413 17.223 3.147 1.00 83.81 256 LEU A N 1
ATOM 1974 C CA . LEU A 1 256 ? -1.230 16.696 4.506 1.00 83.81 256 LEU A CA 1
ATOM 1975 C C . LEU A 1 256 ? -2.256 17.264 5.498 1.00 83.81 256 LEU A C 1
ATOM 1977 O O . LEU A 1 256 ? -2.915 16.447 6.133 1.00 83.81 256 LEU A O 1
ATOM 1981 N N . PRO A 1 257 ? -2.471 18.591 5.625 1.00 82.69 257 PRO A N 1
ATOM 1982 C CA . PRO A 1 257 ? -3.510 19.146 6.498 1.00 82.69 257 PRO A CA 1
ATOM 1983 C C . PRO A 1 257 ? -4.918 18.594 6.236 1.00 82.69 257 PRO A C 1
ATOM 1985 O O . PRO A 1 257 ? -5.659 18.277 7.163 1.00 82.69 257 PRO A O 1
ATOM 1988 N N . VAL A 1 258 ? -5.296 18.437 4.964 1.00 80.88 258 VAL A N 1
ATOM 1989 C CA . VAL A 1 258 ? -6.605 17.868 4.598 1.00 80.88 258 VAL A CA 1
ATOM 1990 C C . VAL A 1 258 ? -6.686 16.409 5.039 1.00 80.88 258 VAL A C 1
ATOM 1992 O O . VAL A 1 258 ? -7.700 15.945 5.561 1.00 80.88 258 VAL A O 1
ATOM 1995 N N . LEU A 1 259 ? -5.588 15.679 4.885 1.00 81.88 259 LEU A N 1
ATOM 1996 C CA . LEU A 1 259 ? -5.507 14.292 5.296 1.00 81.88 259 LEU A CA 1
ATOM 1997 C C . LEU A 1 259 ? -5.460 14.124 6.819 1.00 81.88 259 LEU A C 1
ATOM 1999 O O . LEU A 1 259 ? -6.079 13.190 7.326 1.00 81.88 259 LEU A O 1
ATOM 2003 N N . THR A 1 260 ? -4.813 15.023 7.565 1.00 84.19 260 THR A N 1
ATOM 2004 C CA . THR A 1 260 ? -4.850 14.997 9.033 1.00 84.19 260 THR A CA 1
ATOM 2005 C C . THR A 1 260 ? -6.253 15.299 9.550 1.00 84.19 260 THR A C 1
ATOM 2007 O O . THR A 1 260 ? -6.695 14.650 10.496 1.00 84.19 260 THR A O 1
ATOM 2010 N N . TRP A 1 261 ? -7.001 16.188 8.890 1.00 82.25 261 TRP A N 1
ATOM 2011 C CA . TRP A 1 261 ? -8.415 16.434 9.183 1.00 82.25 261 TRP A CA 1
ATOM 2012 C C . TRP A 1 261 ? -9.297 15.196 8.953 1.00 82.25 261 TRP A C 1
ATOM 2014 O O . TRP A 1 261 ? -10.115 14.824 9.802 1.00 82.25 261 TRP A O 1
ATOM 2024 N N . ILE A 1 262 ? -9.114 14.505 7.825 1.00 79.56 262 ILE A N 1
ATOM 2025 C CA . ILE A 1 262 ? -9.851 13.265 7.532 1.00 79.56 262 ILE A CA 1
ATOM 2026 C C . ILE A 1 262 ? -9.460 12.160 8.521 1.00 79.56 262 ILE A C 1
ATOM 2028 O O . ILE A 1 262 ? -10.328 11.450 9.028 1.00 79.56 262 ILE A O 1
ATOM 2032 N N . ALA A 1 263 ? -8.175 12.047 8.861 1.00 82.38 263 ALA A N 1
ATOM 2033 C CA . ALA A 1 263 ? -7.694 11.112 9.868 1.00 82.38 263 ALA A CA 1
ATOM 2034 C C . ALA A 1 263 ? -8.300 11.398 11.245 1.00 82.38 263 ALA A C 1
ATOM 2036 O O . ALA A 1 263 ? -8.764 10.472 11.910 1.00 82.38 263 ALA A O 1
ATOM 2037 N N . ALA A 1 264 ? -8.362 12.667 11.652 1.00 79.06 264 ALA A N 1
ATOM 2038 C CA . ALA A 1 264 ? -8.958 13.107 12.912 1.00 79.06 264 ALA A CA 1
ATOM 2039 C C . ALA A 1 264 ? -10.436 12.700 13.046 1.00 79.06 264 ALA A C 1
ATOM 2041 O O . ALA A 1 264 ? -10.906 12.441 14.150 1.00 79.06 264 ALA A O 1
ATOM 2042 N N . THR A 1 265 ? -11.160 12.625 11.928 1.00 73.50 265 THR A N 1
ATOM 2043 C CA . THR A 1 265 ? -12.620 12.443 11.918 1.00 73.50 265 THR A CA 1
ATOM 2044 C C . THR A 1 265 ? -13.060 11.018 11.601 1.00 73.50 265 THR A C 1
ATOM 2046 O O . THR A 1 265 ? -14.017 10.529 12.190 1.00 73.50 265 THR A O 1
ATOM 2049 N N . HIS A 1 266 ? -12.350 10.328 10.710 1.00 70.88 266 HIS A N 1
ATOM 2050 C CA . HIS A 1 266 ? -12.722 8.998 10.215 1.00 70.88 266 HIS A CA 1
ATOM 2051 C C . HIS A 1 266 ? -11.686 7.909 10.561 1.00 70.88 266 HIS A C 1
ATOM 2053 O O . HIS A 1 266 ? -11.824 6.755 10.132 1.00 70.88 266 HIS A O 1
ATOM 2059 N N . GLY A 1 267 ? -10.631 8.261 11.307 1.00 80.06 267 GLY A N 1
ATOM 2060 C CA . GLY A 1 267 ? -9.557 7.351 11.705 1.00 80.06 267 GLY A CA 1
ATOM 2061 C C . GLY A 1 267 ? -8.847 6.715 10.506 1.00 80.06 267 GLY A C 1
ATOM 2062 O O . GLY A 1 267 ? -8.779 7.278 9.408 1.00 80.06 267 GLY A O 1
ATOM 2063 N N . VAL A 1 268 ? -8.341 5.491 10.683 1.00 79.25 268 VAL A N 1
ATOM 2064 C CA . VAL A 1 268 ? -7.653 4.754 9.603 1.00 79.25 268 VAL A CA 1
ATOM 2065 C C . VAL A 1 268 ? -8.592 4.462 8.425 1.00 79.25 268 VAL A C 1
ATOM 2067 O O . VAL A 1 268 ? -8.164 4.540 7.277 1.00 79.25 268 VAL A O 1
ATOM 2070 N N . ARG A 1 269 ? -9.879 4.180 8.679 1.00 78.94 269 ARG A N 1
ATOM 2071 C CA . ARG A 1 269 ? -10.842 3.792 7.630 1.00 78.94 269 ARG A CA 1
ATOM 2072 C C . ARG A 1 269 ? -11.076 4.890 6.598 1.00 78.94 269 ARG A C 1
ATOM 2074 O O . ARG A 1 269 ? -11.216 4.560 5.427 1.00 78.94 269 ARG A O 1
ATOM 2081 N N . GLY A 1 270 ? -11.119 6.154 7.018 1.00 76.12 270 GLY A N 1
ATOM 2082 C CA . GLY A 1 270 ? -11.194 7.283 6.085 1.00 76.12 270 GLY A CA 1
ATOM 2083 C C . GLY A 1 270 ? -9.838 7.641 5.488 1.00 76.12 270 GLY A C 1
ATOM 2084 O O . GLY A 1 270 ? -9.756 8.001 4.321 1.00 76.12 270 GLY A O 1
ATOM 2085 N N . THR A 1 271 ? -8.753 7.479 6.248 1.00 83.81 271 THR A N 1
ATOM 2086 C CA . THR A 1 271 ? -7.422 7.891 5.779 1.00 83.81 271 THR A CA 1
ATOM 2087 C C . THR A 1 271 ? -6.897 7.013 4.644 1.00 83.81 271 THR A C 1
ATOM 2089 O O . THR A 1 271 ? -6.335 7.524 3.681 1.00 83.81 271 THR A O 1
ATOM 2092 N N . THR A 1 272 ? -7.089 5.694 4.718 1.00 84.94 272 THR A N 1
ATOM 2093 C CA . THR A 1 272 ? -6.586 4.758 3.701 1.00 84.94 272 THR A CA 1
ATOM 2094 C C . THR A 1 272 ? -7.131 5.006 2.280 1.00 84.94 272 THR A C 1
ATOM 2096 O O . THR A 1 272 ? -6.316 5.099 1.361 1.00 84.94 272 THR A O 1
ATOM 2099 N N . PRO A 1 273 ? -8.453 5.143 2.045 1.00 82.00 273 PRO A N 1
ATOM 2100 C CA . PRO A 1 273 ? -8.970 5.458 0.713 1.00 82.00 273 PRO A CA 1
ATOM 2101 C C . PRO A 1 273 ? -8.578 6.867 0.244 1.00 82.00 273 PRO A C 1
ATOM 2103 O O . PRO A 1 273 ? -8.319 7.047 -0.942 1.00 82.00 273 PRO A O 1
ATOM 2106 N N . THR A 1 274 ? -8.453 7.845 1.146 1.00 82.69 274 THR A N 1
ATOM 2107 C CA . THR A 1 274 ? -7.961 9.188 0.792 1.00 82.69 274 THR A CA 1
ATOM 2108 C C . THR A 1 274 ? -6.514 9.153 0.314 1.00 82.69 274 THR A C 1
ATOM 2110 O O . THR A 1 274 ? -6.193 9.757 -0.703 1.00 82.69 274 THR A O 1
ATOM 2113 N N . VAL A 1 275 ? -5.641 8.402 0.997 1.00 86.75 275 VAL A N 1
ATOM 2114 C CA . VAL A 1 275 ? -4.250 8.206 0.562 1.00 86.75 275 VAL A CA 1
ATOM 2115 C C . VAL A 1 275 ? -4.206 7.595 -0.839 1.00 86.75 275 VAL A C 1
ATOM 2117 O O . VAL A 1 275 ? -3.436 8.064 -1.671 1.00 86.75 275 VAL A O 1
ATOM 2120 N N . LEU A 1 276 ? -5.040 6.591 -1.129 1.00 87.19 276 LEU A N 1
ATOM 2121 C CA . LEU A 1 276 ? -5.131 6.012 -2.473 1.00 87.19 276 LEU A CA 1
ATOM 2122 C C . LEU A 1 276 ? -5.552 7.054 -3.515 1.00 87.19 276 LEU A C 1
ATOM 2124 O O . LEU A 1 276 ? -4.929 7.148 -4.571 1.00 87.19 276 LEU A O 1
ATOM 2128 N N . LEU A 1 277 ? -6.585 7.842 -3.208 1.00 85.31 277 LEU A N 1
ATOM 2129 C CA . LEU A 1 277 ? -7.066 8.902 -4.088 1.00 85.31 277 LEU A CA 1
ATOM 2130 C C . LEU A 1 277 ? -5.964 9.933 -4.369 1.00 85.31 277 LEU A C 1
ATOM 2132 O O . LEU A 1 277 ? -5.807 10.357 -5.511 1.00 85.31 277 LEU A O 1
ATOM 2136 N N . TYR A 1 278 ? -5.160 10.283 -3.362 1.00 84.50 278 TYR A N 1
ATOM 2137 C CA . TYR A 1 278 ? -4.017 11.183 -3.530 1.00 84.50 278 TYR A CA 1
ATOM 2138 C C . TYR A 1 278 ? -2.971 10.605 -4.466 1.00 84.50 278 TYR A C 1
ATOM 2140 O O . TYR A 1 278 ? -2.536 11.307 -5.374 1.00 84.50 278 TYR A O 1
ATOM 2148 N N . GLN A 1 279 ? -2.607 9.330 -4.301 1.00 86.75 279 GLN A N 1
ATOM 2149 C CA . GLN A 1 279 ? -1.626 8.723 -5.201 1.00 86.75 279 GLN A CA 1
ATOM 2150 C C . GLN A 1 279 ? -2.124 8.667 -6.638 1.00 86.75 279 GLN A C 1
ATOM 2152 O O . GLN A 1 279 ? -1.364 8.983 -7.549 1.00 86.75 279 GLN A O 1
ATOM 2157 N N . LEU A 1 280 ? -3.394 8.313 -6.848 1.00 84.06 280 LEU A N 1
ATOM 2158 C CA . LEU A 1 280 ? -3.992 8.306 -8.183 1.00 84.06 280 LEU A CA 1
ATOM 2159 C C . LEU A 1 280 ? -3.974 9.703 -8.803 1.00 84.06 280 LEU A C 1
ATOM 2161 O O . LEU A 1 280 ? -3.579 9.853 -9.954 1.00 84.06 280 LEU A O 1
ATOM 2165 N N . SER A 1 281 ? -4.332 10.719 -8.021 1.00 79.81 281 SER A N 1
ATOM 2166 C CA . SER A 1 281 ? -4.393 12.097 -8.504 1.00 79.81 281 SER A CA 1
ATOM 2167 C C . SER A 1 281 ? -3.007 12.658 -8.840 1.00 79.81 281 SER A C 1
ATOM 2169 O O . SER A 1 281 ? -2.840 13.279 -9.883 1.00 79.81 281 SER A O 1
ATOM 2171 N N . ILE A 1 282 ? -1.992 12.397 -8.006 1.00 80.31 282 ILE A N 1
ATOM 2172 C CA . ILE A 1 282 ? -0.599 12.783 -8.294 1.00 80.31 282 ILE A CA 1
ATOM 2173 C C . ILE A 1 282 ? -0.086 12.039 -9.535 1.00 80.31 282 ILE A C 1
ATOM 2175 O O . ILE A 1 282 ? 0.579 12.634 -10.376 1.00 80.31 282 ILE A O 1
ATOM 2179 N N . THR A 1 283 ? -0.427 10.757 -9.679 1.00 80.00 283 THR A N 1
ATOM 2180 C CA . THR A 1 283 ? -0.040 9.960 -10.854 1.00 80.00 283 THR A CA 1
ATOM 2181 C C . THR A 1 283 ? -0.650 10.527 -12.140 1.00 80.00 283 THR A C 1
ATOM 2183 O O . THR A 1 283 ? 0.061 10.669 -13.130 1.00 80.00 283 THR A O 1
ATOM 2186 N N . MET A 1 284 ? -1.934 10.908 -12.114 1.00 78.56 284 MET A N 1
ATOM 2187 C CA . MET A 1 284 ? -2.606 11.571 -13.241 1.00 78.56 284 MET A CA 1
ATOM 2188 C C . MET A 1 284 ? -1.968 12.929 -13.565 1.00 78.56 284 MET A C 1
ATOM 2190 O O . MET A 1 284 ? -1.685 13.205 -14.724 1.00 78.56 284 MET A O 1
ATOM 2194 N N . LEU A 1 285 ? -1.640 13.732 -12.546 1.00 77.38 285 LEU A N 1
ATOM 2195 C CA . LEU A 1 285 ? -0.956 15.015 -12.733 1.00 77.38 285 LEU A CA 1
ATOM 2196 C C . LEU A 1 285 ? 0.391 14.847 -13.459 1.00 77.38 285 LEU A C 1
ATOM 2198 O O . LEU A 1 285 ? 0.695 15.586 -14.389 1.00 77.38 285 LEU A O 1
ATOM 2202 N N . VAL A 1 286 ? 1.209 13.872 -13.057 1.00 76.62 286 VAL A N 1
ATOM 2203 C CA . VAL A 1 286 ? 2.517 13.644 -13.699 1.00 76.62 286 VAL A CA 1
ATOM 2204 C C . VAL A 1 286 ? 2.364 13.227 -15.167 1.00 76.62 286 VAL A C 1
ATOM 2206 O O . VAL A 1 286 ? 3.213 13.586 -15.985 1.00 76.62 286 VAL A O 1
ATOM 2209 N N . MET A 1 287 ? 1.281 12.522 -15.512 1.00 74.12 287 MET A N 1
ATOM 2210 C CA . MET A 1 287 ? 0.979 12.127 -16.893 1.00 74.12 287 MET A CA 1
ATOM 2211 C C . MET A 1 287 ? 0.607 13.314 -17.767 1.00 74.12 287 MET A C 1
ATOM 2213 O O . MET A 1 287 ? 1.152 13.445 -18.859 1.00 74.12 287 MET A O 1
ATOM 2217 N N . ASP A 1 288 ? -0.276 14.183 -17.280 1.00 72.75 288 ASP A N 1
ATOM 2218 C CA . ASP A 1 288 ? -0.791 15.304 -18.071 1.00 72.75 288 ASP A CA 1
ATOM 2219 C C . ASP A 1 288 ? 0.284 16.368 -18.350 1.00 72.75 288 ASP A C 1
ATOM 2221 O O . ASP A 1 288 ? 0.236 17.043 -19.378 1.00 72.75 288 ASP A O 1
ATOM 2225 N N . PHE A 1 289 ? 1.274 16.506 -17.460 1.00 68.50 289 PHE A N 1
ATOM 2226 C CA . PHE A 1 289 ? 2.314 17.537 -17.554 1.00 68.50 289 PHE A CA 1
ATOM 2227 C C . PHE A 1 289 ? 3.698 17.013 -17.979 1.00 68.50 289 PHE A C 1
ATOM 2229 O O . PHE A 1 289 ? 4.646 17.796 -18.050 1.00 68.50 289 PHE A O 1
ATOM 2236 N N . THR A 1 290 ? 3.848 15.721 -18.307 1.00 64.50 290 THR A N 1
ATOM 2237 C CA . THR A 1 290 ? 5.121 15.122 -18.786 1.00 64.50 290 THR A CA 1
ATOM 2238 C C . THR A 1 290 ? 6.333 15.402 -17.874 1.00 64.50 290 THR A C 1
ATOM 2240 O O . THR A 1 290 ? 7.459 15.588 -18.329 1.00 64.50 290 THR A O 1
ATOM 2243 N N . LEU A 1 291 ? 6.130 15.410 -16.551 1.00 67.56 291 LEU A N 1
ATOM 2244 C CA . LEU A 1 291 ? 7.140 15.816 -15.554 1.00 67.56 291 LEU A CA 1
ATOM 2245 C C . LEU A 1 291 ? 8.110 14.681 -15.170 1.00 67.56 291 LEU A C 1
ATOM 2247 O O . LEU A 1 291 ? 8.315 14.386 -13.989 1.00 67.56 291 LEU A O 1
ATOM 2251 N N . GLN A 1 292 ? 8.707 14.033 -16.172 1.00 67.69 292 GLN A N 1
ATOM 2252 C CA . GLN A 1 292 ? 9.537 12.828 -16.008 1.00 67.69 292 GLN A CA 1
ATOM 2253 C C . GLN A 1 292 ? 10.809 13.093 -15.191 1.00 67.69 292 GLN A C 1
ATOM 2255 O O . GLN A 1 292 ? 11.196 12.286 -14.346 1.00 67.69 292 GLN A O 1
ATOM 2260 N N . GLU A 1 293 ? 11.416 14.264 -15.379 1.00 69.88 293 GLU A N 1
ATOM 2261 C CA . GLU A 1 293 ? 12.658 14.673 -14.706 1.00 69.88 293 GLU A CA 1
ATOM 2262 C C . GLU A 1 293 ? 12.484 14.852 -13.187 1.00 69.88 293 GLU A C 1
ATOM 2264 O O . GLU A 1 293 ? 13.434 14.732 -12.415 1.00 69.88 293 GLU A O 1
ATOM 2269 N N . LEU A 1 294 ? 11.248 15.087 -12.734 1.00 76.50 294 LEU A N 1
ATOM 2270 C CA . LEU A 1 294 ? 10.897 15.315 -11.329 1.00 76.50 294 LEU A CA 1
ATOM 2271 C C . LEU A 1 294 ? 10.290 14.068 -10.666 1.00 76.50 294 LEU A C 1
ATOM 2273 O O . LEU A 1 294 ? 9.856 14.136 -9.513 1.00 76.50 294 LEU A O 1
ATOM 2277 N N . ALA A 1 295 ? 10.263 12.921 -11.352 1.00 77.62 295 ALA A N 1
ATOM 2278 C CA . ALA A 1 295 ? 9.559 11.724 -10.891 1.00 77.62 295 ALA A CA 1
ATOM 2279 C C . ALA A 1 295 ? 10.017 11.239 -9.504 1.00 77.62 295 ALA A C 1
ATOM 2281 O O . ALA A 1 295 ? 9.178 10.896 -8.673 1.00 77.62 295 ALA A O 1
ATOM 2282 N N . LEU A 1 296 ? 11.322 11.290 -9.204 1.00 80.19 296 LEU A N 1
ATOM 2283 C CA . LEU A 1 296 ? 11.848 10.928 -7.881 1.00 80.19 296 LEU A CA 1
ATOM 2284 C C . LEU A 1 296 ? 11.313 11.862 -6.776 1.00 80.19 296 LEU A C 1
ATOM 2286 O O . LEU A 1 296 ? 11.007 11.417 -5.669 1.00 80.19 296 LEU A O 1
ATOM 2290 N N . GLN A 1 297 ? 11.171 13.158 -7.071 1.00 85.06 297 GLN A N 1
ATOM 2291 C CA . GLN A 1 297 ? 10.656 14.144 -6.115 1.00 85.06 297 GLN A CA 1
ATOM 2292 C C . GLN A 1 297 ? 9.164 13.915 -5.847 1.00 85.06 297 GLN A C 1
ATOM 2294 O O . GLN A 1 297 ? 8.735 13.947 -4.691 1.00 85.06 297 GLN A O 1
ATOM 2299 N N . TYR A 1 298 ? 8.387 13.600 -6.890 1.00 84.12 298 TYR A N 1
ATOM 2300 C CA . TYR A 1 298 ? 6.991 13.183 -6.740 1.00 84.12 298 TYR A CA 1
ATOM 2301 C C . TYR A 1 298 ? 6.872 11.886 -5.938 1.00 84.12 298 TYR A C 1
ATOM 2303 O O . TYR A 1 298 ? 6.089 11.840 -4.994 1.00 84.12 298 TYR A O 1
ATOM 2311 N N . GLN A 1 299 ? 7.690 10.868 -6.220 1.00 87.56 299 GLN A N 1
ATOM 2312 C CA . GLN A 1 299 ? 7.722 9.629 -5.438 1.00 87.56 299 GLN A CA 1
ATOM 2313 C C . GLN A 1 299 ? 8.036 9.884 -3.958 1.00 87.56 299 GLN A C 1
ATOM 2315 O O . GLN A 1 299 ? 7.409 9.295 -3.074 1.00 87.56 299 GLN A O 1
ATOM 2320 N N . LEU A 1 300 ? 8.969 10.792 -3.661 1.00 88.00 300 LEU A N 1
ATOM 2321 C CA . LEU A 1 300 ? 9.287 11.167 -2.287 1.00 88.00 300 LEU A CA 1
ATOM 2322 C C . LEU A 1 300 ? 8.097 11.836 -1.592 1.00 88.00 300 LEU A C 1
ATOM 2324 O O . LEU A 1 300 ? 7.744 11.445 -0.477 1.00 88.00 300 LEU A O 1
ATOM 2328 N N . ALA A 1 301 ? 7.423 12.773 -2.258 1.00 87.81 301 ALA A N 1
ATOM 2329 C CA . ALA A 1 301 ? 6.217 13.396 -1.721 1.00 87.81 301 ALA A CA 1
ATOM 2330 C C . ALA A 1 301 ? 5.088 12.368 -1.507 1.00 87.81 301 ALA A C 1
ATOM 2332 O O . ALA A 1 301 ? 4.496 12.309 -0.427 1.00 87.81 301 ALA A O 1
ATOM 2333 N N . MET A 1 302 ? 4.849 11.493 -2.487 1.00 89.56 302 MET A N 1
ATOM 2334 C CA . MET A 1 302 ? 3.884 10.391 -2.423 1.00 89.56 302 MET A CA 1
ATOM 2335 C C . MET A 1 302 ? 4.157 9.465 -1.228 1.00 89.56 302 MET A C 1
ATOM 2337 O O . MET A 1 302 ? 3.231 9.128 -0.482 1.00 89.56 302 MET A O 1
ATOM 2341 N N . ALA A 1 303 ? 5.421 9.092 -1.005 1.00 90.12 303 ALA A N 1
ATOM 2342 C CA . ALA A 1 303 ? 5.844 8.255 0.114 1.00 90.12 303 ALA A CA 1
ATOM 2343 C C . ALA A 1 303 ? 5.620 8.944 1.469 1.00 90.12 303 ALA A C 1
ATOM 2345 O O . ALA A 1 303 ? 5.066 8.328 2.385 1.00 90.12 303 ALA A O 1
ATOM 2346 N N . VAL A 1 304 ? 5.989 10.226 1.590 1.00 91.25 304 VAL A N 1
ATOM 2347 C CA . VAL A 1 304 ? 5.780 11.028 2.808 1.00 91.25 304 VAL A CA 1
ATOM 2348 C C . VAL A 1 304 ? 4.294 11.159 3.128 1.00 91.25 304 VAL A C 1
ATOM 2350 O O . VAL A 1 304 ? 3.898 10.943 4.277 1.00 91.25 304 VAL A O 1
ATOM 2353 N N . ILE A 1 305 ? 3.459 11.456 2.130 1.00 89.50 305 ILE A N 1
ATOM 2354 C CA . ILE A 1 305 ? 2.005 11.573 2.291 1.00 89.50 305 ILE A CA 1
ATOM 2355 C C . ILE A 1 305 ? 1.407 10.233 2.733 1.00 89.50 305 ILE A C 1
ATOM 2357 O O . ILE A 1 305 ? 0.611 10.195 3.674 1.00 89.50 305 ILE A O 1
ATOM 2361 N N . ALA A 1 306 ? 1.817 9.123 2.111 1.00 90.19 306 ALA A N 1
ATOM 2362 C CA . ALA A 1 306 ? 1.314 7.795 2.454 1.00 90.19 306 ALA A CA 1
ATOM 2363 C C . ALA A 1 306 ? 1.698 7.373 3.882 1.00 90.19 306 ALA A C 1
ATOM 2365 O O . ALA A 1 306 ? 0.841 6.934 4.656 1.00 90.19 306 ALA A O 1
ATOM 2366 N N . ALA A 1 307 ? 2.972 7.538 4.249 1.00 90.81 307 ALA A N 1
ATOM 2367 C CA . ALA A 1 307 ? 3.479 7.189 5.574 1.00 90.81 307 ALA A CA 1
ATOM 2368 C C . ALA A 1 307 ? 2.850 8.064 6.669 1.00 90.81 307 ALA A C 1
ATOM 2370 O O . ALA A 1 307 ? 2.335 7.541 7.662 1.00 90.81 307 ALA A O 1
ATOM 2371 N N . SER A 1 308 ? 2.828 9.384 6.462 1.00 89.81 308 SER A N 1
ATOM 2372 C CA . SER A 1 308 ? 2.224 10.334 7.403 1.00 89.81 308 SER A CA 1
ATOM 2373 C C . SER A 1 308 ? 0.729 10.088 7.547 1.00 89.81 308 SER A C 1
ATOM 2375 O O . SER A 1 308 ? 0.207 10.139 8.662 1.00 89.81 308 SER A O 1
ATOM 2377 N N . GLY A 1 309 ? 0.041 9.758 6.451 1.00 86.75 309 GLY A N 1
ATOM 2378 C CA . GLY A 1 309 ? -1.379 9.453 6.487 1.00 86.75 309 GLY A CA 1
ATOM 2379 C C . GLY A 1 309 ? -1.699 8.214 7.294 1.00 86.75 309 GLY A C 1
ATOM 2380 O O . GLY A 1 309 ? -2.550 8.266 8.178 1.00 86.75 309 GLY A O 1
ATOM 2381 N N . LEU A 1 310 ? -0.974 7.120 7.090 1.00 88.38 310 LEU A N 1
ATOM 2382 C CA . LEU A 1 310 ? -1.200 5.925 7.898 1.00 88.38 310 LEU A CA 1
ATOM 2383 C C . LEU A 1 310 ? -0.887 6.136 9.377 1.00 88.38 310 LEU A C 1
ATOM 2385 O O . LEU A 1 310 ? -1.663 5.686 10.219 1.00 88.38 310 LEU A O 1
ATOM 2389 N N . LEU A 1 311 ? 0.220 6.810 9.702 1.00 88.81 311 LEU A N 1
ATOM 2390 C CA . LEU A 1 311 ? 0.575 7.097 11.092 1.00 88.81 311 LEU A CA 1
ATOM 2391 C C . LEU A 1 311 ? -0.470 7.995 11.756 1.00 88.81 311 LEU A C 1
ATOM 2393 O O . LEU A 1 311 ? -0.954 7.663 12.837 1.00 88.81 311 LEU A O 1
ATOM 2397 N N . THR A 1 312 ? -0.876 9.081 11.094 1.00 87.00 312 THR A N 1
ATOM 2398 C CA . THR A 1 312 ? -1.897 9.999 11.624 1.00 87.00 312 THR A CA 1
ATOM 2399 C C . THR A 1 312 ? -3.248 9.302 11.761 1.00 87.00 312 THR A C 1
ATOM 2401 O O . THR A 1 312 ? -3.911 9.440 12.789 1.00 87.00 312 THR A O 1
ATOM 2404 N N . GLY A 1 313 ? -3.634 8.491 10.773 1.00 84.19 313 GLY A N 1
ATOM 2405 C CA . GLY A 1 313 ? -4.839 7.668 10.828 1.00 84.19 313 GLY A CA 1
ATOM 2406 C C . GLY A 1 313 ? -4.825 6.707 12.016 1.00 84.19 313 GLY A C 1
ATOM 2407 O O . GLY A 1 313 ? -5.831 6.596 12.714 1.00 84.19 313 GLY A O 1
ATOM 2408 N N . ALA A 1 314 ? -3.690 6.052 12.281 1.00 85.62 314 ALA A N 1
ATOM 2409 C CA . ALA A 1 314 ? -3.533 5.112 13.392 1.00 85.62 314 ALA A CA 1
ATOM 2410 C C . ALA A 1 314 ? -3.574 5.803 14.759 1.00 85.62 314 ALA A C 1
ATOM 2412 O O . ALA A 1 314 ? -4.256 5.329 15.665 1.00 85.62 314 ALA A O 1
ATOM 2413 N N . VAL A 1 315 ? -2.889 6.942 14.901 1.00 86.19 315 VAL A N 1
ATOM 2414 C CA . VAL A 1 315 ? -2.926 7.756 16.126 1.00 86.19 315 VAL A CA 1
ATOM 2415 C C . VAL A 1 315 ? -4.339 8.267 16.391 1.00 86.19 315 VAL A C 1
ATOM 2417 O O . VAL A 1 315 ? -4.831 8.153 17.513 1.00 86.19 315 VAL A O 1
ATOM 2420 N N . SER A 1 316 ? -5.017 8.793 15.369 1.00 84.12 316 SER A N 1
ATOM 2421 C CA . SER A 1 316 ? -6.389 9.277 15.525 1.00 84.12 316 SER A CA 1
ATOM 2422 C C . SER A 1 316 ? -7.341 8.146 15.898 1.00 84.12 316 SER A C 1
ATOM 2424 O O . SER A 1 316 ? -8.154 8.293 16.805 1.00 84.12 316 SER A O 1
ATOM 2426 N N . GLN A 1 317 ? -7.196 6.980 15.267 1.00 82.75 317 GLN A N 1
ATOM 2427 C CA . GLN A 1 317 ? -8.004 5.813 15.590 1.00 82.75 317 GLN A CA 1
ATOM 2428 C C . GLN A 1 317 ? -7.804 5.362 17.040 1.00 82.75 317 GLN A C 1
ATOM 2430 O O . GLN A 1 317 ? -8.790 5.121 17.732 1.00 82.75 317 GLN A O 1
ATOM 2435 N N . ALA A 1 318 ? -6.558 5.293 17.519 1.00 82.00 318 ALA A N 1
ATOM 2436 C CA . ALA A 1 318 ? -6.268 4.991 18.920 1.00 82.00 318 ALA A CA 1
ATOM 2437 C C . ALA A 1 318 ? -6.948 6.003 19.857 1.00 82.00 318 ALA A C 1
ATOM 2439 O O . ALA A 1 318 ? -7.627 5.617 20.806 1.00 82.00 318 ALA A O 1
ATOM 2440 N N . ARG A 1 319 ? -6.853 7.297 19.527 1.00 81.81 319 ARG A N 1
ATOM 2441 C CA . ARG A 1 319 ? -7.480 8.376 20.297 1.00 81.81 319 ARG A CA 1
ATOM 2442 C C . ARG A 1 319 ? -9.008 8.270 20.323 1.00 81.81 319 ARG A C 1
ATOM 2444 O O . ARG A 1 319 ? -9.604 8.439 21.381 1.00 81.81 319 ARG A O 1
ATOM 2451 N N . LEU A 1 320 ? -9.644 7.991 19.185 1.00 78.50 320 LEU A N 1
ATOM 2452 C CA . LEU A 1 320 ? -11.097 7.817 19.092 1.00 78.50 320 LEU A CA 1
ATOM 2453 C C . LEU A 1 320 ? -11.567 6.619 19.925 1.00 78.50 320 LEU A C 1
ATOM 2455 O O . LEU A 1 320 ? -12.560 6.725 20.641 1.00 78.50 320 LEU A O 1
ATOM 2459 N N . VAL A 1 321 ? -10.831 5.505 19.880 1.00 79.38 321 VAL A N 1
ATOM 2460 C CA . VAL A 1 321 ? -11.107 4.312 20.696 1.00 79.38 321 VAL A CA 1
ATOM 2461 C C . VAL A 1 321 ? -11.049 4.637 22.190 1.00 79.38 321 VAL A C 1
ATOM 2463 O O . VAL A 1 321 ? -11.937 4.216 22.931 1.00 79.38 321 VAL A O 1
ATOM 2466 N N . ASP A 1 322 ? -10.038 5.386 22.631 1.00 81.62 322 ASP A N 1
ATOM 2467 C CA . ASP A 1 322 ? -9.897 5.763 24.040 1.00 81.62 322 ASP A CA 1
ATOM 2468 C C . ASP A 1 322 ? -11.011 6.722 24.486 1.00 81.62 322 ASP A C 1
ATOM 2470 O O . ASP A 1 322 ? -11.613 6.496 25.534 1.00 81.62 322 ASP A O 1
ATOM 2474 N N . ILE A 1 323 ? -11.367 7.723 23.668 1.00 81.62 323 ILE A N 1
ATOM 2475 C CA . ILE A 1 323 ? -12.505 8.623 23.943 1.00 81.62 323 ILE A CA 1
ATOM 2476 C C . ILE A 1 323 ? -13.814 7.833 24.062 1.00 81.62 323 ILE A C 1
ATOM 2478 O O . ILE A 1 323 ? -14.590 8.076 24.986 1.00 81.62 323 ILE A O 1
ATOM 2482 N N . GLY A 1 324 ? -14.047 6.870 23.164 1.00 76.88 324 GLY A N 1
ATOM 2483 C CA . GLY A 1 324 ? -15.220 5.997 23.221 1.00 76.88 324 GLY A CA 1
ATOM 2484 C C . GLY A 1 324 ? -15.291 5.216 24.533 1.00 76.88 324 GLY A C 1
ATOM 2485 O O . GLY A 1 324 ? -16.317 5.237 25.200 1.00 76.88 324 GLY A O 1
ATOM 2486 N N . ARG A 1 325 ? -14.175 4.618 24.968 1.00 81.50 325 ARG A N 1
ATOM 2487 C CA . ARG A 1 325 ? -14.112 3.893 26.248 1.00 81.50 325 ARG A CA 1
ATOM 2488 C C . ARG A 1 325 ? -14.366 4.788 27.454 1.00 81.50 325 ARG A C 1
ATOM 2490 O O . ARG A 1 325 ? -15.050 4.359 28.374 1.00 81.50 325 ARG A O 1
ATOM 2497 N N . PHE A 1 326 ? -13.814 6.001 27.471 1.00 82.94 326 PHE A N 1
ATOM 2498 C CA . PHE A 1 326 ? -14.078 6.951 28.554 1.00 82.94 326 PHE A CA 1
ATOM 2499 C C . PHE A 1 326 ? -15.551 7.348 28.612 1.00 82.94 326 PHE A C 1
ATOM 2501 O O . PHE A 1 326 ? -16.099 7.449 29.705 1.00 82.94 326 PHE A O 1
ATOM 2508 N N . ARG A 1 327 ? -16.193 7.536 27.454 1.00 81.19 327 ARG A N 1
ATOM 2509 C CA . ARG A 1 327 ? -17.626 7.825 27.380 1.00 81.19 327 ARG A CA 1
ATOM 2510 C C . ARG A 1 327 ? -18.461 6.655 27.897 1.00 81.19 327 ARG A C 1
ATOM 2512 O O . ARG A 1 327 ? -19.305 6.882 28.749 1.00 81.19 327 ARG A O 1
ATOM 2519 N N . ASP A 1 328 ? -18.173 5.432 27.456 1.00 81.31 328 ASP A N 1
ATOM 2520 C CA . ASP A 1 328 ? -18.886 4.231 27.913 1.00 81.31 328 ASP A CA 1
ATOM 2521 C C . ASP A 1 328 ? -18.710 4.025 29.430 1.00 81.31 328 ASP A C 1
ATOM 2523 O O . ASP A 1 328 ? -19.655 3.683 30.133 1.00 81.31 328 ASP A O 1
ATOM 2527 N N . LEU A 1 329 ? -17.507 4.276 29.963 1.00 86.25 329 LEU A N 1
ATOM 2528 C CA . LEU A 1 329 ? -17.250 4.233 31.406 1.00 86.25 329 LEU A CA 1
ATOM 2529 C C . LEU A 1 329 ? -18.005 5.329 32.163 1.00 86.25 329 LEU A C 1
ATOM 2531 O O . LEU A 1 329 ? -18.489 5.074 33.261 1.00 86.25 329 LEU A O 1
ATOM 2535 N N . ALA A 1 330 ? -18.104 6.532 31.596 1.00 83.06 330 ALA A N 1
ATOM 2536 C CA . ALA A 1 330 ? -18.870 7.621 32.188 1.00 83.06 330 ALA A CA 1
ATOM 2537 C C . ALA A 1 330 ? -20.376 7.322 32.178 1.00 83.06 330 ALA A C 1
ATOM 2539 O O . ALA A 1 330 ? -21.043 7.605 33.166 1.00 83.06 330 ALA A O 1
ATOM 2540 N N . GLU A 1 331 ? -20.896 6.713 31.110 1.00 81.94 331 GLU A N 1
ATOM 2541 C CA . GLU A 1 331 ? -22.300 6.305 30.989 1.00 81.94 331 GLU A CA 1
ATOM 2542 C C . GLU A 1 331 ? -22.638 5.188 31.982 1.00 81.94 331 GLU A C 1
ATOM 2544 O O . GLU A 1 331 ? -23.549 5.348 32.785 1.00 81.94 331 GLU A O 1
ATOM 2549 N N . VAL A 1 332 ? -21.822 4.129 32.045 1.00 85.75 332 VAL A N 1
ATOM 2550 C CA . VAL A 1 332 ? -21.988 3.052 33.036 1.00 85.75 332 VAL A CA 1
ATOM 2551 C C . VAL A 1 332 ? -21.846 3.576 34.467 1.00 85.75 332 VAL A C 1
ATOM 2553 O O . VAL A 1 332 ? -22.610 3.182 35.343 1.00 85.75 332 VAL A O 1
ATOM 2556 N N . SER A 1 333 ? -20.890 4.473 34.730 1.00 81.81 333 SER A N 1
ATOM 2557 C CA . SER A 1 333 ? -20.757 5.084 36.057 1.00 81.81 333 SER A CA 1
ATOM 2558 C C . SER A 1 333 ? -21.965 5.945 36.408 1.00 81.81 333 SER A C 1
ATOM 2560 O O . SER A 1 333 ? -22.341 5.987 37.576 1.00 81.81 333 SER A O 1
ATOM 2562 N N . ASN A 1 334 ? -22.546 6.645 35.433 1.00 81.62 334 ASN A N 1
ATOM 2563 C CA . ASN A 1 334 ? -23.744 7.445 35.635 1.00 81.62 334 ASN A CA 1
ATOM 2564 C C . ASN A 1 334 ? -24.945 6.532 35.923 1.00 81.62 334 ASN A C 1
ATOM 2566 O O . ASN A 1 334 ? -25.631 6.750 36.911 1.00 81.62 334 ASN A O 1
ATOM 2570 N N . ASP A 1 335 ? -25.139 5.459 35.159 1.00 79.50 335 ASP A N 1
ATOM 2571 C CA . ASP A 1 335 ? -26.221 4.493 35.396 1.00 79.50 335 ASP A CA 1
ATOM 2572 C C . ASP A 1 335 ? -26.135 3.840 36.786 1.00 79.50 335 ASP A C 1
ATOM 2574 O O . ASP A 1 335 ? -27.151 3.711 37.464 1.00 79.50 335 ASP A O 1
ATOM 2578 N N . ILE A 1 336 ? -24.926 3.497 37.250 1.00 76.94 336 ILE A N 1
ATOM 2579 C CA . ILE A 1 336 ? -24.709 2.947 38.602 1.00 76.94 336 ILE A CA 1
ATOM 2580 C C . ILE A 1 336 ? -24.992 3.996 39.690 1.00 76.94 336 ILE A C 1
ATOM 2582 O O . ILE A 1 336 ? -25.519 3.659 40.747 1.00 76.94 336 ILE A O 1
ATOM 2586 N N . LEU A 1 337 ? -24.648 5.266 39.453 1.00 69.69 337 LEU A N 1
ATOM 2587 C CA . LEU A 1 337 ? -24.895 6.355 40.408 1.00 69.69 337 LEU A CA 1
ATOM 2588 C C . LEU A 1 337 ? -26.380 6.737 40.517 1.00 69.69 337 LEU A C 1
ATOM 2590 O O . LEU A 1 337 ? -26.773 7.316 41.527 1.00 69.69 337 LEU A O 1
ATOM 2594 N N . TRP A 1 338 ? -27.199 6.422 39.510 1.00 65.75 338 TRP A N 1
ATOM 2595 C CA . TRP A 1 338 ? -28.623 6.768 39.460 1.00 65.75 338 TRP A CA 1
ATOM 2596 C C . TRP A 1 338 ? -29.547 5.538 39.451 1.00 65.75 338 TRP A C 1
ATOM 2598 O O . TRP A 1 338 ? -30.646 5.613 38.902 1.00 65.75 338 TRP A O 1
ATOM 2608 N N . GLU A 1 339 ? -29.159 4.407 40.055 1.00 63.25 339 GLU A N 1
ATOM 2609 C CA . GLU A 1 339 ? -30.091 3.284 40.235 1.00 63.25 339 GLU A CA 1
ATOM 2610 C C . GLU A 1 339 ? -31.278 3.719 41.117 1.00 63.25 339 GLU A C 1
ATOM 2612 O O . GLU A 1 339 ? -31.126 4.089 42.283 1.00 63.25 339 GLU A O 1
ATOM 2617 N N . PHE A 1 340 ? -32.484 3.696 40.545 1.00 61.72 340 PHE A N 1
ATOM 2618 C CA . PHE A 1 340 ? -33.729 3.974 41.257 1.00 61.72 340 PHE A CA 1
ATOM 2619 C C . PHE A 1 340 ? -34.349 2.661 41.756 1.00 61.72 340 PHE A C 1
ATOM 2621 O O . PHE A 1 340 ? -34.417 1.681 41.014 1.00 61.72 340 PHE A O 1
ATOM 2628 N N . ASP A 1 341 ? -34.846 2.638 42.995 1.00 67.19 341 ASP A N 1
ATOM 2629 C CA . ASP A 1 341 ? -35.633 1.516 43.523 1.00 67.19 341 ASP A CA 1
ATOM 2630 C C . ASP A 1 341 ? -36.959 1.367 42.738 1.00 67.19 341 ASP A C 1
ATOM 2632 O O . ASP A 1 341 ? -37.418 2.308 42.088 1.00 67.19 341 ASP A O 1
ATOM 2636 N N . ASN A 1 342 ? -37.608 0.199 42.812 1.00 67.69 342 ASN A N 1
ATOM 2637 C CA . ASN A 1 342 ? -38.940 -0.079 42.247 1.00 67.69 342 ASN A CA 1
ATOM 2638 C C . ASN A 1 342 ? -40.035 0.971 42.583 1.00 67.69 342 ASN A C 1
ATOM 2640 O O . ASN A 1 342 ? -41.077 0.993 41.928 1.00 67.69 342 ASN A O 1
ATOM 2644 N N . HIS A 1 343 ? -39.823 1.840 43.576 1.00 66.31 343 HIS A N 1
ATOM 2645 C CA . HIS A 1 343 ? -40.683 2.962 43.969 1.00 66.31 343 HIS A CA 1
ATOM 2646 C C . HIS A 1 343 ? -40.208 4.335 43.447 1.00 66.31 343 HIS A C 1
ATOM 2648 O O . HIS A 1 343 ? -40.749 5.363 43.861 1.00 66.31 343 HIS A O 1
ATOM 2654 N N . GLY A 1 344 ? -39.208 4.385 42.560 1.00 63.81 344 GLY A N 1
ATOM 2655 C CA . GLY A 1 344 ? -38.701 5.615 41.942 1.00 63.81 344 GLY A CA 1
ATOM 2656 C C . GLY A 1 344 ? -37.844 6.495 42.861 1.00 63.81 344 GLY A C 1
ATOM 2657 O O . GLY A 1 344 ? -37.728 7.695 42.617 1.00 63.81 344 GLY A O 1
ATOM 2658 N N . ARG A 1 345 ? -37.261 5.938 43.930 1.00 68.44 345 ARG A N 1
ATOM 2659 C CA . ARG A 1 345 ? -36.344 6.659 44.831 1.00 68.44 345 ARG A CA 1
ATOM 2660 C C . ARG A 1 345 ? -34.898 6.363 44.459 1.00 68.44 345 ARG A C 1
ATOM 2662 O O . ARG A 1 345 ? -34.580 5.221 44.161 1.00 68.44 345 ARG A O 1
ATOM 2669 N N . LEU A 1 346 ? -34.039 7.381 44.498 1.00 65.06 346 LEU A N 1
ATOM 2670 C CA . LEU A 1 346 ? -32.591 7.218 44.357 1.00 65.06 346 LEU A CA 1
ATOM 2671 C C . LEU A 1 346 ? -32.077 6.238 45.419 1.00 65.06 346 LEU A C 1
ATOM 2673 O O . LEU A 1 346 ? -32.256 6.486 46.616 1.00 65.06 346 LEU A O 1
ATOM 2677 N N . CYS A 1 347 ? -31.452 5.142 44.994 1.00 62.69 347 CYS A N 1
ATOM 2678 C CA . CYS A 1 347 ? -30.713 4.273 45.896 1.00 62.69 347 CYS A CA 1
ATOM 2679 C C . CYS A 1 347 ? -29.402 4.977 46.260 1.00 62.69 347 CYS A C 1
ATOM 2681 O O . CYS A 1 347 ? -28.443 4.954 45.496 1.00 62.69 347 CYS A O 1
ATOM 2683 N N . ASP A 1 348 ? -29.361 5.618 47.428 1.00 58.78 348 ASP A N 1
ATOM 2684 C CA . ASP A 1 348 ? -28.108 6.102 48.011 1.00 58.78 348 ASP A CA 1
ATOM 2685 C C . ASP A 1 348 ? -27.229 4.876 48.326 1.00 58.78 348 ASP A C 1
ATOM 2687 O O . ASP A 1 348 ? -27.448 4.163 49.312 1.00 58.78 348 ASP A O 1
ATOM 2691 N N . LEU A 1 349 ? -26.267 4.581 47.448 1.00 56.62 349 LEU A N 1
ATOM 2692 C CA . LEU A 1 349 ? -25.238 3.567 47.676 1.00 56.62 349 LEU A CA 1
ATOM 2693 C C . LEU A 1 349 ? -24.301 4.085 48.773 1.00 56.62 349 LEU A C 1
ATOM 2695 O O . LEU A 1 349 ? -23.434 4.922 48.521 1.00 56.62 349 LEU A O 1
ATOM 2699 N N . ARG A 1 350 ? -24.526 3.619 50.003 1.00 44.34 350 ARG A N 1
ATOM 2700 C CA . ARG A 1 350 ? -23.706 3.938 51.175 1.00 44.34 350 ARG A CA 1
ATOM 2701 C C . ARG A 1 350 ? -22.493 3.030 51.302 1.00 44.34 350 ARG A C 1
ATOM 2703 O O . ARG A 1 350 ? -22.662 1.806 51.098 1.00 44.34 350 ARG A O 1
#

Sequence (350 aa):
MGAEENAGEAPRNRRSWTRTAMLAVAYVVIWVALWHAVDRLNQLAGVNLWVPCAGLTFAILLEYGWRSLPLPLLATLLAGWSHNGFGERWPYSLAASLAPLLGYLIAACILRHRPGGKRPGAWRFDDPRRVAAFLGAVMLGTLFAALAGAPLLQAAGLSPPMLSWLEMVGQEWMGAFIGIVTIAPLALIFIAPLARRFVRKEPLHLLKTVPSVESPSVRLGILQGGVSVMLIVALLWMPLPQWLDQSYPFMTLLLLPVLTWIAATHGVRGTTPTVLLYQLSITMLVMDFTLQELALQYQLAMAVIAASGLLTGAVSQARLVDIGRFRDLAEVSNDILWEFDNHGRLCDLR